Protein AF-A0A6A4IQD9-F1 (afdb_monomer_lite)

Secondary structure (DSSP, 8-state):
--HHHHHHHHHHHTS-TTS----EEEEEEETTEEEEEESSHHHHHHHHHHTTT--SSTT-------TTTS--PEEEEEEETT-TTS-HHHHHHHHHHHSTT--GGG-EEEEEEEETTTEEEEEEEE-HHHHHHHHH--EEEETTEEEEEEEPPS--------------------------------------

Foldseek 3Di:
DDLLVVLVVVVQVPDDPPGQNWDWDDWDDDVPDIDTHTPDVSNVVVCQVCQQVRDSDVVRHDHDDPPVGPFQWFKKKKKAFQCQPPDPVLQLVQQPVFDPFFPSVRKDWPDWDDDPDGIIITIMTGTPRNQVVCCVPQWTDTDPDIMGMHTDDPDDDDDDPPPPDPDDDDDDDDDDDDDDDDDDDDDDDDDD

pLDDT: mean 80.24, std 22.19, range [28.72, 97.69]

Organism: Apolygus lucorum (NCBI:txid248454)

Sequence (192 aa):
MNQIQDCIIEAIFELDLDGPKPGFSETAYRRGWLCMRCVDEESLIWLKSFIPSCKPWDGGNLKVLEGKDLPKPRVATAFLPKCAEETNERIFHFLARQNRGLNVESWRVLSRKREGAMSALMTLLIDAESAEVLENNAEVSIKLARGTIRPRLLNKQPREKSEEKKAGSKEVEPSTNEDPELPEETALERLP

Radius of gyration: 32.32 Å; chains: 1; bounding box: 114×31×57 Å

InterPro domains:
  IPR031961 Domain of unknown function DUF4780 [PF16012] (2-137)

Structure (mmCIF, N/CA/C/O backbone):
data_AF-A0A6A4IQD9-F1
#
_entry.id   AF-A0A6A4IQD9-F1
#
loop_
_atom_site.group_PDB
_atom_site.id
_atom_site.type_symbol
_atom_site.label_atom_id
_atom_site.label_alt_id
_atom_site.label_comp_id
_atom_site.label_asym_id
_atom_site.label_entity_id
_atom_site.label_seq_id
_atom_site.pdbx_PDB_ins_code
_atom_site.Cartn_x
_atom_site.Cartn_y
_atom_site.Cartn_z
_atom_site.occupancy
_atom_site.B_iso_or_equiv
_atom_site.auth_seq_id
_atom_site.auth_comp_id
_atom_site.auth_asym_id
_atom_site.auth_atom_id
_atom_site.pdbx_PDB_model_num
ATOM 1 N N . MET A 1 1 ? -13.187 14.460 1.168 1.00 54.47 1 MET A N 1
ATOM 2 C CA . MET A 1 1 ? -13.401 14.017 2.562 1.00 54.47 1 MET A CA 1
ATOM 3 C C . MET A 1 1 ? -13.045 12.533 2.633 1.00 54.47 1 MET A C 1
ATOM 5 O O . MET A 1 1 ? -12.508 12.037 1.642 1.00 54.47 1 MET A O 1
ATOM 9 N N . ASN A 1 2 ? -13.182 11.865 3.775 1.00 82.19 2 ASN A N 1
ATOM 10 C CA . ASN A 1 2 ? -12.719 10.487 3.957 1.00 82.19 2 ASN A CA 1
ATOM 11 C C . ASN A 1 2 ? -13.933 9.625 4.289 1.00 82.19 2 ASN A C 1
ATOM 13 O O . ASN A 1 2 ? -14.291 9.525 5.453 1.00 82.19 2 ASN A O 1
ATOM 17 N N . GLN A 1 3 ? -14.526 8.980 3.283 1.00 88.00 3 GLN A N 1
ATOM 18 C CA . GLN A 1 3 ? -15.846 8.344 3.392 1.00 88.00 3 GLN A CA 1
ATOM 19 C C . GLN A 1 3 ? -15.987 7.413 4.610 1.00 88.00 3 GLN A C 1
ATOM 21 O O . GLN A 1 3 ? -17.047 7.371 5.222 1.00 88.00 3 GLN A O 1
ATOM 26 N N . ILE A 1 4 ? -14.916 6.708 5.005 1.00 90.06 4 ILE A N 1
ATOM 27 C CA . ILE A 1 4 ? -14.886 5.865 6.216 1.00 90.06 4 ILE A CA 1
ATOM 28 C C . ILE A 1 4 ? -15.108 6.699 7.486 1.00 90.06 4 ILE A C 1
ATOM 30 O O . ILE A 1 4 ? -15.905 6.334 8.339 1.00 90.06 4 ILE A O 1
ATOM 34 N N . GLN A 1 5 ? -14.387 7.811 7.615 1.00 90.69 5 GLN A N 1
ATOM 35 C CA . GLN A 1 5 ? -14.504 8.740 8.737 1.00 90.69 5 GLN A CA 1
ATOM 36 C C . GLN A 1 5 ? -15.829 9.500 8.693 1.00 90.69 5 GLN A C 1
ATOM 38 O O . GLN A 1 5 ? -16.455 9.655 9.733 1.00 90.69 5 GLN A O 1
ATOM 43 N N . ASP A 1 6 ? -16.264 9.917 7.503 1.00 91.06 6 ASP A N 1
ATOM 44 C CA . ASP A 1 6 ? -17.531 10.614 7.292 1.00 91.06 6 ASP A CA 1
ATOM 45 C C . ASP A 1 6 ? -18.704 9.710 7.763 1.00 91.06 6 ASP A C 1
ATOM 47 O O . ASP A 1 6 ? -19.489 10.113 8.613 1.00 91.06 6 ASP A O 1
ATOM 51 N N . CYS A 1 7 ? -18.726 8.430 7.351 1.00 91.75 7 CYS A N 1
ATOM 52 C CA . CYS A 1 7 ? -19.684 7.403 7.806 1.00 91.75 7 CYS A CA 1
ATOM 53 C C . CYS A 1 7 ? -19.711 7.210 9.336 1.00 91.75 7 CYS A C 1
ATOM 55 O O . CYS A 1 7 ? -20.773 7.001 9.916 1.00 91.75 7 CYS A O 1
ATOM 57 N N . ILE A 1 8 ? -18.548 7.264 9.996 1.00 92.81 8 ILE A N 1
ATOM 58 C CA . ILE A 1 8 ? -18.446 7.120 11.457 1.00 92.81 8 ILE A CA 1
ATOM 59 C C . ILE A 1 8 ? -18.932 8.389 12.171 1.00 92.81 8 ILE A C 1
ATOM 61 O O . ILE A 1 8 ? -19.525 8.277 13.236 1.00 92.81 8 ILE A O 1
ATOM 65 N N . ILE A 1 9 ? -18.706 9.581 11.610 1.00 93.31 9 ILE A N 1
ATOM 66 C CA . ILE A 1 9 ? -19.149 10.852 12.205 1.00 93.31 9 ILE A CA 1
ATOM 67 C C . ILE A 1 9 ? -20.678 10.960 12.188 1.00 93.31 9 ILE A C 1
ATOM 69 O O . ILE A 1 9 ? -21.261 11.234 13.235 1.00 93.31 9 ILE A O 1
ATOM 73 N N . GLU A 1 10 ? -21.326 10.684 11.052 1.00 93.56 10 GLU A N 1
ATOM 74 C CA . GLU A 1 10 ? -22.797 10.696 10.971 1.00 93.56 10 GLU A CA 1
ATOM 75 C C . GLU A 1 10 ? -23.411 9.666 11.937 1.00 93.56 10 GLU A C 1
ATOM 77 O O . GLU A 1 10 ? -24.323 9.984 12.693 1.00 93.56 10 GLU A O 1
ATOM 82 N N . ALA A 1 11 ? -22.831 8.466 12.034 1.00 93.06 11 ALA A N 1
ATOM 83 C CA . ALA A 1 11 ? -23.296 7.433 12.963 1.00 93.06 11 ALA A CA 1
ATOM 84 C C . ALA A 1 11 ? -23.048 7.731 14.455 1.00 93.06 11 ALA A C 1
ATOM 86 O O . ALA A 1 11 ? -23.595 7.030 15.302 1.00 93.06 11 ALA A O 1
ATOM 87 N N . ILE A 1 12 ? -22.228 8.735 14.794 1.00 94.00 12 ILE A N 1
ATOM 88 C CA . ILE A 1 12 ? -22.121 9.286 16.158 1.00 94.00 12 ILE A CA 1
ATOM 89 C C . ILE A 1 12 ? -23.174 10.383 16.367 1.00 94.00 12 ILE A C 1
ATOM 91 O O . ILE A 1 12 ? -23.718 10.512 17.460 1.00 94.00 12 ILE A O 1
ATOM 95 N N . PHE A 1 13 ? -23.470 11.165 15.325 1.00 93.00 13 PHE A N 1
ATOM 96 C CA . PHE A 1 13 ? -24.494 12.210 15.341 1.00 93.00 13 PHE A CA 1
ATOM 97 C C . PHE A 1 13 ? -25.924 11.644 15.443 1.00 93.00 13 PHE A C 1
ATOM 99 O O . PHE A 1 13 ? -26.774 12.259 16.079 1.00 93.00 13 PHE A O 1
ATOM 106 N N . GLU A 1 14 ? -26.176 10.455 14.888 1.00 92.75 14 GLU A N 1
ATOM 107 C CA . GLU A 1 14 ? -27.457 9.733 14.982 1.00 92.75 14 GLU A CA 1
ATOM 108 C C . GLU A 1 14 ? -27.693 9.006 16.330 1.00 92.75 14 GLU A C 1
ATOM 110 O O . GLU A 1 14 ? -28.711 8.332 16.483 1.00 92.75 14 GLU A O 1
ATOM 115 N N . LEU A 1 15 ? -26.789 9.106 17.318 1.00 93.00 15 LEU A N 1
ATOM 116 C CA . LEU A 1 15 ? -26.941 8.415 18.610 1.00 93.00 15 LEU A CA 1
ATOM 117 C C . LEU A 1 15 ? -27.874 9.156 19.581 1.00 93.00 15 LEU A C 1
ATOM 119 O O . LEU A 1 15 ? -27.760 10.364 19.792 1.00 93.00 15 LEU A O 1
ATOM 123 N N . ASP A 1 16 ? -28.737 8.392 20.257 1.00 91.94 16 ASP A N 1
ATOM 124 C CA . ASP A 1 16 ? -29.562 8.881 21.363 1.00 91.94 16 ASP A CA 1
ATOM 125 C C . ASP A 1 16 ? -28.713 9.468 22.505 1.00 91.94 16 ASP A C 1
ATOM 127 O O . ASP A 1 16 ? -27.641 8.960 22.845 1.00 91.94 16 ASP A O 1
ATOM 131 N N . LEU A 1 17 ? -29.239 10.492 23.187 1.00 88.12 17 LEU A N 1
ATOM 132 C CA . LEU A 1 17 ? -28.558 11.159 24.309 1.00 88.12 17 LEU A CA 1
ATOM 133 C C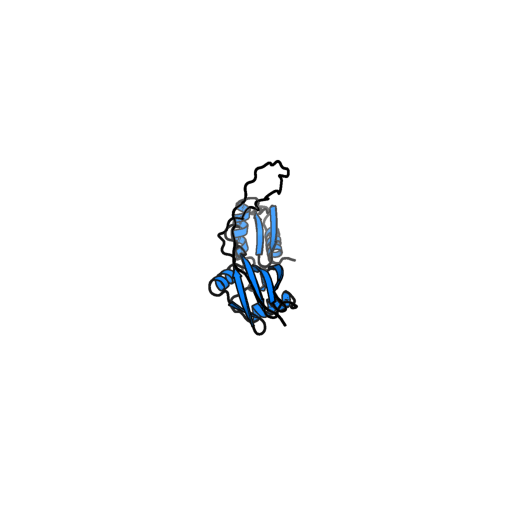 . LEU A 1 17 ? -28.305 10.238 25.516 1.00 88.12 17 LEU A C 1
ATOM 135 O O . LEU A 1 17 ? -27.367 10.480 26.278 1.00 88.12 17 LEU A O 1
ATOM 139 N N . ASP A 1 18 ? -29.104 9.183 25.672 1.00 90.81 18 ASP A N 1
ATOM 140 C CA . ASP A 1 18 ? -28.939 8.122 26.679 1.00 90.81 18 ASP A CA 1
ATOM 141 C C . ASP A 1 18 ? -28.215 6.878 26.123 1.00 90.81 18 ASP A C 1
ATOM 143 O O . ASP A 1 18 ? -28.008 5.898 26.837 1.00 90.81 18 ASP A O 1
ATOM 147 N N . GLY A 1 19 ? -27.811 6.919 24.850 1.00 87.50 19 GLY A N 1
ATOM 148 C CA . GLY A 1 19 ? -27.072 5.868 24.162 1.00 87.50 19 GLY A CA 1
ATOM 149 C C . GLY A 1 19 ? -25.569 5.829 24.493 1.00 87.50 19 GLY A C 1
ATOM 150 O O . GLY A 1 19 ? -25.080 6.578 25.350 1.00 87.50 19 GLY A O 1
ATOM 151 N N . PRO A 1 20 ? -24.812 4.945 23.811 1.00 89.81 20 PRO A N 1
ATOM 152 C CA . PRO A 1 20 ? -23.362 4.844 23.965 1.00 89.81 20 PRO A CA 1
ATOM 153 C C . PRO A 1 20 ? -22.673 6.145 23.538 1.00 89.81 20 PRO A C 1
ATOM 155 O O . PRO A 1 20 ? -23.115 6.815 22.609 1.00 89.81 20 PRO A O 1
ATOM 158 N N . LYS A 1 21 ? -21.563 6.498 24.198 1.00 93.00 21 LYS A N 1
ATOM 159 C CA . LYS A 1 21 ? -20.865 7.785 24.007 1.00 93.00 21 LYS A CA 1
ATOM 160 C C . LYS A 1 21 ? -19.427 7.567 23.513 1.00 93.00 21 LYS A C 1
ATOM 162 O O . LYS A 1 21 ? -18.485 7.807 24.263 1.00 93.00 21 LYS A O 1
ATOM 167 N N . PRO A 1 22 ? -19.247 7.073 22.271 1.00 93.94 22 PRO A N 1
ATOM 168 C CA . PRO A 1 22 ? -17.952 6.638 21.757 1.00 93.94 22 PRO A CA 1
ATOM 169 C C . PRO A 1 22 ? -16.962 7.804 21.611 1.00 93.94 22 PRO A C 1
ATOM 171 O O . PRO A 1 22 ? -17.135 8.700 20.783 1.00 93.94 22 PRO A O 1
ATOM 174 N N . GLY A 1 23 ? -15.891 7.776 22.402 1.00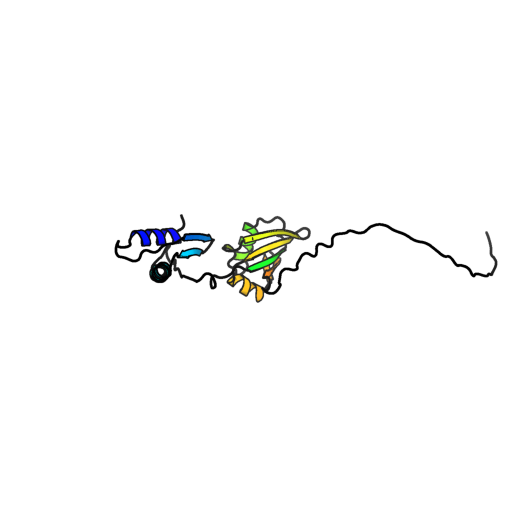 93.81 23 GLY A N 1
ATOM 175 C CA . GLY A 1 23 ? -14.820 8.765 22.386 1.00 93.81 23 GLY A CA 1
ATOM 176 C C . GLY A 1 23 ? -13.581 8.291 21.623 1.00 93.81 23 GLY A C 1
ATOM 177 O O . GLY A 1 23 ? -13.100 7.167 21.793 1.00 93.81 23 GLY A O 1
ATOM 178 N N . PHE A 1 24 ? -12.996 9.192 20.829 1.00 93.88 24 PHE A N 1
ATOM 179 C CA . PHE A 1 24 ? -11.764 8.945 20.076 1.00 93.88 24 PHE A CA 1
ATOM 180 C C . PHE A 1 24 ? -10.749 10.064 20.322 1.00 93.88 24 PHE A C 1
ATOM 182 O O . PHE A 1 24 ? -11.065 11.240 20.165 1.00 93.88 24 PHE A O 1
ATOM 189 N N . SER A 1 25 ? -9.524 9.701 20.705 1.00 91.81 25 SER A N 1
ATOM 190 C CA . SER A 1 25 ? -8.451 10.652 21.055 1.00 91.81 25 SER A CA 1
ATOM 191 C C . SER A 1 25 ? -7.477 10.928 19.908 1.00 91.81 25 SER A C 1
ATOM 193 O O . SER A 1 25 ? -6.911 12.014 19.821 1.00 91.81 25 SER A O 1
ATOM 195 N N . GLU A 1 26 ? -7.291 9.966 19.004 1.00 88.75 26 GLU A N 1
ATOM 196 C CA . GLU A 1 26 ? -6.441 10.100 17.820 1.00 88.75 26 GLU A CA 1
ATOM 197 C C . GLU A 1 26 ? -7.108 9.428 16.618 1.00 88.75 26 GLU A C 1
ATOM 199 O O . GLU A 1 26 ? -7.666 8.334 16.739 1.00 88.75 26 GLU A O 1
ATOM 204 N N . THR A 1 27 ? -6.988 10.035 15.435 1.00 89.25 27 THR A N 1
ATOM 205 C CA . THR A 1 27 ? -7.318 9.391 14.156 1.00 89.25 27 THR A CA 1
ATOM 206 C C . THR A 1 27 ? -6.201 9.632 13.140 1.00 89.25 27 THR A C 1
ATOM 208 O O . THR A 1 27 ? -5.569 10.688 13.118 1.00 89.25 27 THR A O 1
ATOM 211 N N . ALA A 1 28 ? -5.911 8.633 12.305 1.00 83.69 28 ALA A N 1
ATOM 212 C CA . ALA A 1 28 ? -4.860 8.708 11.296 1.00 83.69 28 ALA A CA 1
ATOM 213 C C . ALA A 1 28 ? -5.228 7.890 10.050 1.00 83.69 28 ALA A C 1
ATOM 215 O O . ALA A 1 28 ? -5.047 6.670 10.001 1.00 83.69 28 ALA A O 1
ATOM 216 N N . TYR A 1 29 ? -5.702 8.578 9.010 1.00 81.50 29 TYR A N 1
ATOM 217 C CA . TYR A 1 29 ? -5.929 7.977 7.697 1.00 81.50 29 TYR A CA 1
ATOM 218 C C . TYR A 1 29 ? -4.606 7.615 7.001 1.00 81.50 29 TYR A C 1
ATOM 220 O O . TYR A 1 29 ? -3.634 8.380 7.024 1.00 81.50 29 TYR A O 1
ATOM 228 N N . ARG A 1 30 ? -4.581 6.464 6.323 1.00 74.50 30 ARG A N 1
ATOM 229 C CA . ARG A 1 30 ? -3.605 6.121 5.272 1.00 74.50 30 ARG A CA 1
ATOM 230 C C . ARG A 1 30 ? -4.375 5.475 4.114 1.00 74.50 30 ARG A C 1
ATOM 232 O O . ARG A 1 30 ? -5.497 5.026 4.302 1.00 74.50 30 ARG A O 1
ATOM 239 N N . ARG A 1 31 ? -3.763 5.365 2.930 1.00 68.44 31 ARG A N 1
ATOM 240 C CA . ARG A 1 31 ? -4.378 4.669 1.781 1.00 68.44 31 ARG A CA 1
ATOM 241 C C . ARG A 1 31 ? -4.899 3.285 2.198 1.00 68.44 31 ARG A C 1
ATOM 243 O O . ARG A 1 31 ? -4.105 2.461 2.638 1.00 68.44 31 ARG A O 1
ATOM 250 N N . GLY A 1 32 ? -6.207 3.072 2.061 1.00 72.62 32 GLY A N 1
ATOM 251 C CA . GLY A 1 32 ? -6.884 1.801 2.337 1.00 72.62 32 GLY A CA 1
ATOM 252 C C . GLY A 1 32 ? -7.397 1.582 3.769 1.00 72.62 32 GLY A C 1
ATOM 253 O O . GLY A 1 32 ? -8.161 0.644 3.963 1.00 72.62 32 GLY A O 1
ATOM 254 N N . TRP A 1 33 ? -7.043 2.410 4.764 1.00 81.75 33 TRP A N 1
ATOM 255 C CA . TRP A 1 33 ? -7.515 2.207 6.148 1.00 81.75 33 TRP A CA 1
ATOM 256 C C . TRP A 1 33 ? -7.549 3.479 7.015 1.00 81.75 33 TRP A C 1
ATOM 258 O O . TRP A 1 33 ? -6.857 4.471 6.765 1.00 81.75 33 TRP A O 1
ATOM 268 N N . LEU A 1 34 ? -8.335 3.435 8.091 1.00 87.94 34 LEU A N 1
ATOM 269 C CA . LEU A 1 34 ? -8.389 4.470 9.120 1.00 87.94 34 LEU A CA 1
ATOM 270 C C . LEU A 1 34 ? -7.918 3.878 10.452 1.00 87.94 34 LEU A C 1
ATOM 272 O O . LEU A 1 34 ? -8.548 2.971 10.985 1.00 87.94 34 LEU A O 1
ATOM 276 N N . CYS A 1 35 ? -6.805 4.381 10.988 1.00 88.31 35 CYS A N 1
ATOM 277 C CA . CYS A 1 35 ? -6.383 4.056 12.349 1.00 88.31 35 CYS A CA 1
ATOM 278 C C . CYS A 1 35 ? -7.086 5.003 13.333 1.00 88.31 35 CYS A C 1
ATOM 280 O O . CYS A 1 35 ? -7.154 6.206 13.070 1.00 88.31 35 CYS A O 1
ATOM 282 N N . MET A 1 36 ? -7.595 4.476 14.447 1.00 90.69 36 MET A N 1
ATOM 283 C CA . MET A 1 36 ? -8.315 5.233 15.477 1.00 90.69 36 MET A CA 1
ATOM 284 C C . MET A 1 36 ? -7.899 4.760 16.872 1.00 90.69 36 MET A C 1
ATOM 286 O O . MET A 1 36 ? -7.728 3.560 17.091 1.00 90.69 36 MET A O 1
ATOM 290 N N . ARG A 1 37 ? -7.781 5.688 17.826 1.00 92.06 37 ARG A N 1
ATOM 291 C CA . ARG A 1 37 ? -7.588 5.389 19.250 1.00 92.06 37 ARG A CA 1
ATOM 292 C C . ARG A 1 37 ? -8.876 5.690 20.013 1.00 92.06 37 ARG A C 1
ATOM 294 O O . ARG A 1 37 ? -9.210 6.856 20.212 1.00 92.06 37 ARG A O 1
ATOM 301 N N . CYS A 1 38 ? -9.575 4.638 20.431 1.00 93.38 38 CYS A N 1
ATOM 302 C CA . CYS A 1 38 ? -10.687 4.726 21.382 1.00 93.38 38 CYS A CA 1
ATOM 303 C C . CYS A 1 38 ? -10.172 5.260 22.732 1.00 93.38 38 CYS A C 1
ATOM 305 O O . CYS A 1 38 ? -9.022 4.986 23.085 1.00 93.38 38 CYS A O 1
ATOM 307 N N . VAL A 1 39 ? -10.981 6.023 23.471 1.00 95.50 39 VAL A N 1
ATOM 308 C CA . VAL A 1 39 ? -10.602 6.506 24.818 1.00 95.50 39 VAL A CA 1
ATOM 309 C C . VAL A 1 39 ? -10.836 5.458 25.911 1.00 95.50 39 VAL A C 1
ATOM 311 O O . VAL A 1 39 ? -10.114 5.447 26.904 1.00 95.50 39 VAL A O 1
ATOM 314 N N . ASP A 1 40 ? -11.787 4.551 25.692 1.00 93.88 40 ASP A N 1
ATOM 315 C CA . ASP A 1 40 ? -12.193 3.475 26.597 1.00 93.88 40 ASP A CA 1
ATOM 316 C C . ASP A 1 40 ? -12.624 2.213 25.815 1.00 93.88 40 ASP A C 1
ATOM 318 O O . ASP A 1 40 ? -12.538 2.150 24.581 1.00 93.88 40 ASP A O 1
ATOM 322 N N . GLU A 1 41 ? -13.049 1.176 26.543 1.00 92.94 41 GLU A N 1
ATOM 323 C CA . GLU A 1 41 ? -13.500 -0.094 25.968 1.00 92.94 41 GLU A CA 1
ATOM 324 C C . GLU A 1 41 ? -14.940 -0.034 25.425 1.00 92.94 41 GLU A C 1
ATOM 326 O O . GLU A 1 41 ? -15.233 -0.692 24.427 1.00 92.94 41 GLU A O 1
ATOM 331 N N . GLU A 1 42 ? -15.820 0.803 25.985 1.00 94.25 42 GLU A N 1
ATOM 332 C CA . GLU A 1 42 ? -17.194 0.990 25.485 1.00 94.25 42 GLU A CA 1
ATOM 333 C C . GLU A 1 42 ? -17.195 1.569 24.062 1.00 94.25 42 GLU A C 1
ATOM 335 O O . GLU A 1 42 ? -17.877 1.061 23.171 1.00 94.25 42 GLU A O 1
ATOM 340 N N . SER A 1 43 ? -16.332 2.555 23.813 1.00 94.75 43 SER A N 1
ATOM 341 C CA . SER A 1 43 ? -16.061 3.141 22.496 1.00 94.75 43 SER A CA 1
ATOM 342 C C . SER A 1 43 ? -15.567 2.097 21.487 1.00 94.75 43 SER A C 1
ATOM 344 O O . SER A 1 43 ? -15.937 2.134 20.312 1.00 94.75 43 SER A O 1
ATOM 346 N N . LEU A 1 44 ? -14.753 1.133 21.938 1.00 92.88 44 LEU A N 1
ATOM 347 C CA . LEU A 1 44 ? -14.256 0.036 21.103 1.00 92.88 44 LEU A CA 1
ATOM 348 C C . LEU A 1 44 ? -15.339 -1.016 20.825 1.00 92.88 44 LEU A C 1
ATOM 350 O O . LEU A 1 44 ? -15.389 -1.554 19.718 1.00 92.88 44 LEU A O 1
ATOM 354 N N . ILE A 1 45 ? -16.201 -1.310 21.802 1.00 94.50 45 ILE A N 1
ATOM 355 C CA . ILE A 1 45 ? -17.357 -2.204 21.648 1.00 94.50 45 ILE A CA 1
ATOM 356 C C . ILE A 1 45 ? -18.353 -1.602 20.650 1.00 94.50 45 ILE A C 1
ATOM 358 O O . ILE A 1 45 ? -18.747 -2.292 19.709 1.00 94.50 45 ILE A O 1
ATOM 362 N N . TRP A 1 46 ? -18.681 -0.313 20.788 1.00 95.50 46 TRP A N 1
ATOM 363 C CA . TRP A 1 46 ? -19.515 0.427 19.838 1.00 95.50 46 TRP A CA 1
ATOM 364 C C . TRP A 1 46 ? -18.918 0.424 18.426 1.00 95.50 46 TRP A C 1
ATOM 366 O O . TRP A 1 46 ? -19.597 0.073 17.464 1.00 95.50 46 TRP A O 1
ATOM 376 N N . LEU A 1 47 ? -17.622 0.724 18.280 1.00 94.38 47 LEU A N 1
ATOM 377 C CA . LEU A 1 47 ? -16.984 0.731 16.961 1.00 94.38 47 LEU A CA 1
ATOM 378 C C . LEU A 1 47 ? -16.997 -0.671 16.323 1.00 94.38 47 LEU A C 1
ATOM 380 O O . LEU A 1 47 ? -17.210 -0.805 15.118 1.00 94.38 47 LEU A O 1
ATOM 384 N N . LYS A 1 48 ? -16.812 -1.733 17.120 1.00 93.69 48 LYS A N 1
ATOM 385 C CA . LYS A 1 48 ? -16.889 -3.129 16.656 1.00 93.69 48 LYS A CA 1
ATOM 386 C C . LYS A 1 48 ? -18.307 -3.554 16.250 1.00 93.69 48 LYS A C 1
ATOM 388 O O . LYS A 1 48 ? -18.416 -4.387 15.353 1.00 93.69 48 LYS A O 1
ATOM 393 N N . SER A 1 49 ? -19.364 -3.012 16.864 1.00 93.69 49 SER A N 1
ATOM 394 C CA . SER A 1 49 ? -20.756 -3.333 16.510 1.00 93.69 49 SER A CA 1
ATOM 395 C C . SER A 1 49 ? -21.302 -2.490 15.353 1.00 93.69 49 SER A C 1
ATOM 397 O O . SER A 1 49 ? -22.047 -3.024 14.533 1.00 93.69 49 SER A O 1
ATOM 399 N N . PHE A 1 50 ? -20.892 -1.223 15.229 1.00 93.50 50 PHE A N 1
ATOM 400 C CA . PHE A 1 50 ? -21.304 -0.339 14.133 1.00 93.50 50 PHE A CA 1
ATOM 401 C C . PHE A 1 50 ? -20.607 -0.652 12.799 1.00 93.50 50 PHE A C 1
ATOM 403 O O . PHE A 1 50 ? -21.256 -0.731 11.760 1.00 93.50 50 PHE A O 1
ATOM 410 N N . ILE A 1 51 ? -19.285 -0.853 12.787 1.00 93.56 51 ILE A N 1
ATOM 411 C CA . ILE A 1 51 ? -18.511 -0.941 11.533 1.00 93.56 51 ILE A CA 1
ATOM 412 C C . ILE A 1 51 ? -19.020 -1.986 10.508 1.00 93.56 51 ILE A C 1
ATOM 414 O O . ILE A 1 51 ? -18.933 -1.693 9.315 1.00 93.56 51 ILE A O 1
ATOM 418 N N . PRO A 1 52 ? -19.592 -3.149 10.891 1.00 90.94 52 PRO A N 1
ATOM 419 C CA . PRO A 1 52 ? -20.223 -4.077 9.944 1.00 90.94 52 PRO A CA 1
ATOM 420 C C . PRO A 1 52 ? -21.447 -3.539 9.176 1.00 90.94 52 PRO A C 1
ATOM 422 O O . PRO A 1 52 ? -21.780 -4.102 8.133 1.00 90.94 52 PRO A O 1
ATOM 425 N N . SER A 1 53 ? -22.131 -2.490 9.656 1.00 89.62 53 SER A N 1
ATOM 426 C CA . SER A 1 53 ? -23.234 -1.837 8.929 1.00 89.62 53 SER A CA 1
ATOM 427 C C . SER A 1 53 ? -22.781 -0.631 8.096 1.00 89.62 53 SER A C 1
ATOM 429 O O . SER A 1 53 ? -23.427 -0.317 7.094 1.00 89.62 53 SER A O 1
ATOM 431 N N . CYS A 1 54 ? -21.655 0.003 8.448 1.00 89.62 54 CYS A N 1
ATOM 432 C CA . CYS A 1 54 ? -21.080 1.118 7.694 1.00 89.62 54 CYS A CA 1
ATOM 433 C C . CYS A 1 54 ? -20.659 0.696 6.275 1.00 89.62 54 CYS A C 1
ATOM 435 O O . CYS A 1 54 ? -19.755 -0.123 6.087 1.00 89.62 54 CYS A O 1
ATOM 437 N N . LYS A 1 55 ? -21.282 1.317 5.266 1.00 90.25 55 LYS A N 1
ATOM 438 C CA . LYS A 1 55 ? -20.989 1.134 3.835 1.00 90.25 55 LYS A CA 1
ATOM 439 C C . LYS A 1 55 ? -20.614 2.480 3.208 1.00 90.25 55 LYS A C 1
ATOM 441 O O . LYS A 1 55 ? -21.499 3.193 2.740 1.00 90.25 55 LYS A O 1
ATOM 446 N N . PRO A 1 56 ? -19.325 2.867 3.194 1.00 87.19 56 PRO A N 1
ATOM 447 C CA . PRO A 1 56 ? -18.931 4.218 2.790 1.00 87.19 56 PRO A CA 1
ATOM 448 C C . PRO A 1 56 ? -18.964 4.455 1.269 1.00 87.19 56 PRO A C 1
ATOM 450 O O . PRO A 1 56 ? -18.877 5.595 0.814 1.00 87.19 56 PRO A O 1
ATOM 453 N N . TRP A 1 57 ? -19.062 3.382 0.482 1.00 89.00 57 TRP A N 1
ATOM 454 C CA . TRP A 1 57 ? -19.295 3.361 -0.965 1.00 89.00 57 TRP A CA 1
ATOM 455 C C . TRP A 1 57 ? -19.948 2.021 -1.347 1.00 89.00 57 TRP A C 1
ATOM 457 O O . TRP A 1 57 ? -19.972 1.090 -0.537 1.00 89.00 57 TRP A O 1
ATOM 467 N N . ASP A 1 58 ? -20.471 1.898 -2.570 1.00 86.69 58 ASP A N 1
ATOM 468 C CA . ASP A 1 58 ? -21.105 0.653 -3.026 1.00 86.69 58 ASP A CA 1
ATOM 469 C C . ASP A 1 58 ? -20.111 -0.525 -3.070 1.00 86.69 58 ASP A C 1
ATOM 471 O O . ASP A 1 58 ? -18.963 -0.383 -3.489 1.00 86.69 58 ASP A O 1
ATOM 475 N N . GLY A 1 59 ? -20.526 -1.686 -2.560 1.00 82.81 59 GLY A N 1
ATOM 476 C CA . GLY A 1 59 ? -19.645 -2.833 -2.296 1.00 82.81 59 GLY A CA 1
ATOM 477 C C . GLY A 1 59 ? -18.577 -2.619 -1.204 1.00 82.81 59 GLY A C 1
ATOM 478 O O . GLY A 1 59 ? -17.833 -3.551 -0.890 1.00 82.81 59 GLY A O 1
ATOM 479 N N . GLY A 1 60 ? -18.487 -1.430 -0.599 1.00 83.19 60 GLY A N 1
ATOM 480 C CA . GLY A 1 60 ? -17.532 -1.100 0.457 1.00 83.19 60 GLY A CA 1
ATOM 481 C C . GLY A 1 60 ? -17.872 -1.788 1.776 1.00 83.19 60 GLY A C 1
ATOM 482 O O . GLY A 1 60 ? -18.785 -1.367 2.478 1.00 83.19 60 GLY A O 1
ATOM 483 N N . ASN A 1 61 ? -17.118 -2.834 2.118 1.00 86.31 61 ASN A N 1
ATOM 484 C CA . ASN A 1 61 ? -17.244 -3.566 3.378 1.00 86.31 61 ASN A CA 1
ATOM 485 C C . ASN A 1 61 ? -16.050 -3.241 4.286 1.00 86.31 61 ASN A C 1
ATOM 487 O O . ASN A 1 61 ? -14.902 -3.304 3.842 1.00 86.31 61 ASN A O 1
ATOM 491 N N . LEU A 1 62 ? -16.313 -2.919 5.553 1.00 89.88 62 LEU A N 1
ATOM 492 C CA . LEU A 1 62 ? -15.291 -2.571 6.541 1.00 89.88 62 LEU A CA 1
ATOM 493 C C . LEU A 1 62 ? -15.139 -3.651 7.621 1.00 89.88 62 LEU A C 1
ATOM 495 O O . LEU A 1 62 ? -16.047 -4.438 7.883 1.00 89.88 62 LEU A O 1
ATOM 499 N N . LYS A 1 63 ? -13.975 -3.673 8.280 1.00 89.06 63 LYS A N 1
ATOM 500 C CA . LYS A 1 63 ? -13.685 -4.552 9.419 1.00 89.06 63 LYS A CA 1
ATOM 501 C C . LYS A 1 63 ? -12.771 -3.846 10.419 1.00 89.06 63 LYS A C 1
ATOM 503 O O . LYS A 1 63 ? -11.738 -3.306 10.032 1.00 89.06 63 LYS A O 1
ATOM 508 N N . VAL A 1 64 ? -13.113 -3.911 11.707 1.00 90.56 64 VAL A N 1
ATOM 509 C CA . VAL A 1 64 ? -12.208 -3.494 12.789 1.00 90.56 64 VAL A CA 1
ATOM 510 C C . VAL A 1 64 ? -11.117 -4.551 12.973 1.00 90.56 64 VAL A C 1
ATOM 512 O O . VAL A 1 64 ? -11.407 -5.741 13.102 1.00 90.56 64 VAL A O 1
ATOM 515 N N . LEU A 1 65 ? -9.862 -4.107 13.012 1.00 88.12 65 LEU A N 1
ATOM 516 C CA . LEU A 1 65 ? -8.688 -4.899 13.376 1.00 88.12 65 LEU A CA 1
ATOM 517 C C . LEU A 1 65 ? -7.964 -4.190 14.523 1.00 88.12 65 LEU A C 1
ATOM 519 O O . LEU A 1 65 ? -7.932 -2.960 14.564 1.00 88.12 65 LEU A O 1
ATOM 523 N N . GLU A 1 66 ? -7.358 -4.940 15.440 1.00 85.81 66 GLU A N 1
ATOM 524 C CA . GLU A 1 66 ? -6.495 -4.333 16.454 1.00 85.81 66 GLU A CA 1
ATOM 525 C C . GLU A 1 66 ? -5.158 -3.907 15.836 1.00 85.81 66 GLU A C 1
ATOM 527 O O . GLU A 1 66 ? -4.676 -4.511 14.877 1.00 85.81 66 GLU A O 1
ATOM 532 N N . GLY A 1 67 ? -4.499 -2.902 16.425 1.00 76.94 67 GLY A N 1
ATOM 533 C CA . GLY A 1 67 ? -3.228 -2.359 15.919 1.00 76.94 67 GLY A CA 1
ATOM 534 C C . GLY A 1 67 ? -2.095 -3.387 15.762 1.00 76.94 67 GLY A C 1
ATOM 535 O O . GLY A 1 67 ? -1.139 -3.152 15.023 1.00 76.94 67 GLY A O 1
ATOM 536 N N . LYS A 1 68 ? -2.207 -4.541 16.433 1.00 77.38 68 LYS A N 1
ATOM 537 C CA . LYS A 1 68 ? -1.284 -5.679 16.327 1.00 77.38 68 LYS A CA 1
ATOM 538 C C . LYS A 1 68 ? -1.508 -6.524 15.057 1.00 77.38 68 LYS A C 1
ATOM 540 O O . LYS A 1 68 ? -0.517 -7.042 14.534 1.00 77.38 68 LYS A O 1
ATOM 545 N N . ASP A 1 69 ? -2.757 -6.605 14.584 1.00 80.06 69 ASP A N 1
ATOM 546 C CA . ASP A 1 69 ? -3.259 -7.465 13.497 1.00 80.06 69 ASP A CA 1
ATOM 547 C C . ASP A 1 69 ? -3.354 -6.730 12.150 1.00 80.06 69 ASP A C 1
ATOM 549 O O . ASP A 1 69 ? -3.480 -7.362 11.104 1.00 80.06 69 ASP A O 1
ATOM 553 N N . LEU A 1 70 ? -3.279 -5.394 12.164 1.00 74.88 70 LEU A N 1
ATOM 554 C CA . LEU A 1 70 ? -3.141 -4.558 10.970 1.00 74.88 70 LEU A CA 1
ATOM 555 C C . LEU A 1 70 ? -2.003 -5.080 10.062 1.00 74.88 70 LEU A C 1
ATOM 557 O O . LEU A 1 70 ? -0.861 -5.118 10.530 1.00 74.88 70 LEU A O 1
ATOM 561 N N . PRO A 1 71 ? -2.256 -5.428 8.779 1.00 71.06 71 PRO A N 1
ATOM 562 C CA . PRO A 1 71 ? -1.223 -5.836 7.822 1.00 71.06 71 PRO A CA 1
ATOM 563 C C . PRO A 1 71 ? -0.005 -4.901 7.788 1.00 71.06 71 PRO A C 1
ATOM 565 O O . PRO A 1 71 ? -0.058 -3.781 7.279 1.00 71.06 71 PRO A O 1
ATOM 568 N N . LYS A 1 72 ? 1.118 -5.356 8.355 1.00 78.00 72 LYS A N 1
ATOM 569 C CA . LYS A 1 72 ? 2.328 -4.537 8.529 1.00 78.00 72 LYS A CA 1
ATOM 570 C C . LYS A 1 72 ? 3.059 -4.422 7.189 1.00 78.00 72 LYS A C 1
ATOM 572 O O . LYS A 1 72 ? 3.561 -5.438 6.706 1.00 78.00 72 LYS A O 1
ATOM 577 N N . PRO A 1 73 ? 3.156 -3.223 6.587 1.00 83.81 73 PRO A N 1
ATOM 578 C CA . PRO A 1 73 ? 3.781 -3.078 5.284 1.00 83.81 73 PRO A CA 1
ATOM 579 C C . PRO A 1 73 ? 5.287 -3.338 5.383 1.00 83.81 73 PRO A C 1
ATOM 581 O O . PRO A 1 73 ? 5.958 -2.895 6.320 1.00 83.81 73 PRO A O 1
ATOM 584 N N . ARG A 1 74 ? 5.828 -4.073 4.412 1.00 91.12 74 ARG A N 1
ATOM 585 C CA . ARG A 1 74 ? 7.195 -4.601 4.435 1.00 91.12 74 ARG A CA 1
ATOM 586 C C . ARG A 1 74 ? 8.106 -3.776 3.537 1.00 91.12 74 ARG A C 1
ATOM 588 O O . ARG A 1 74 ? 7.702 -3.277 2.490 1.00 91.12 74 ARG A O 1
ATOM 595 N N . VAL A 1 75 ? 9.364 -3.618 3.944 1.00 94.50 75 VAL A N 1
ATOM 596 C CA . VAL A 1 75 ? 10.371 -2.943 3.114 1.00 94.50 75 VAL A CA 1
ATOM 597 C C . VAL A 1 75 ? 10.895 -3.931 2.079 1.00 94.50 75 VAL A C 1
ATOM 599 O O . VAL A 1 75 ? 11.336 -5.015 2.448 1.00 94.50 75 VAL A O 1
ATOM 602 N N . ALA A 1 76 ? 10.909 -3.554 0.804 1.00 97.00 76 ALA A N 1
ATOM 603 C CA . ALA A 1 76 ? 11.458 -4.349 -0.291 1.00 97.00 76 ALA A CA 1
ATOM 604 C C . ALA A 1 76 ? 12.559 -3.587 -1.042 1.00 97.00 76 ALA A C 1
ATOM 606 O O . ALA A 1 76 ? 12.562 -2.357 -1.097 1.00 97.00 76 ALA A O 1
ATOM 607 N N . THR A 1 77 ? 13.493 -4.323 -1.642 1.00 97.62 77 THR A N 1
ATOM 608 C CA . THR A 1 77 ? 14.494 -3.781 -2.570 1.00 97.62 77 THR A CA 1
ATOM 609 C C . THR A 1 77 ? 14.143 -4.239 -3.986 1.00 97.62 77 THR A C 1
ATOM 611 O O . THR A 1 77 ? 14.089 -5.441 -4.245 1.00 97.62 77 THR A O 1
ATOM 614 N N . ALA A 1 78 ? 13.910 -3.294 -4.897 1.00 97.62 78 ALA A N 1
ATOM 615 C CA . ALA A 1 78 ? 13.546 -3.538 -6.290 1.00 97.62 78 ALA A CA 1
ATOM 616 C C . ALA A 1 78 ? 14.670 -3.112 -7.245 1.00 97.62 78 ALA A C 1
ATOM 618 O O . ALA A 1 78 ? 15.073 -1.951 -7.239 1.00 97.62 78 ALA A O 1
ATOM 619 N N . PHE A 1 79 ? 15.139 -4.029 -8.090 1.00 97.62 79 PHE A N 1
ATOM 620 C CA . PHE A 1 79 ? 16.026 -3.754 -9.221 1.00 97.62 79 PHE A CA 1
ATOM 621 C C . PHE A 1 79 ? 15.231 -3.890 -10.522 1.00 97.62 79 PHE A C 1
ATOM 623 O O . PHE A 1 79 ? 14.755 -4.978 -10.857 1.00 97.62 79 PHE A O 1
ATOM 630 N N . LEU A 1 80 ? 15.068 -2.777 -11.239 1.00 97.25 80 LEU A N 1
ATOM 631 C CA . LEU A 1 80 ? 14.157 -2.643 -12.375 1.00 97.25 80 LEU A CA 1
ATOM 632 C C . LEU A 1 80 ? 14.921 -2.153 -13.622 1.00 97.25 80 LEU A C 1
ATOM 634 O O . LEU A 1 80 ? 15.257 -0.965 -13.714 1.00 97.25 80 LEU A O 1
ATOM 638 N N . PRO A 1 81 ? 15.227 -3.042 -14.587 1.00 96.06 81 PRO A N 1
ATOM 639 C CA . PRO A 1 81 ? 15.882 -2.666 -15.838 1.00 96.06 81 PRO A CA 1
ATOM 640 C C . PRO A 1 81 ? 15.019 -1.774 -16.733 1.00 96.06 81 PRO A C 1
ATOM 642 O O . PRO A 1 81 ? 13.794 -1.860 -16.725 1.00 96.06 81 PRO A O 1
ATOM 645 N N . LYS A 1 82 ? 15.670 -0.954 -17.571 1.00 94.12 82 LYS A N 1
ATOM 646 C CA . LYS A 1 82 ? 15.025 -0.031 -18.532 1.00 94.12 82 LYS A CA 1
ATOM 647 C C . LYS A 1 82 ? 14.112 1.024 -17.867 1.00 94.12 82 LYS A C 1
ATOM 649 O O . LYS A 1 82 ? 13.240 1.592 -18.533 1.00 94.12 82 LYS A O 1
ATOM 654 N N . CYS A 1 83 ? 14.327 1.296 -16.577 1.00 94.94 83 CYS A N 1
ATOM 655 C CA . CYS A 1 83 ? 13.521 2.191 -15.739 1.00 94.94 83 CYS A CA 1
ATOM 656 C C . CYS A 1 83 ? 14.304 3.361 -15.119 1.00 94.94 83 CYS A C 1
ATOM 658 O O . CYS A 1 83 ? 13.707 4.126 -14.366 1.00 94.94 83 CYS A O 1
ATOM 660 N N . ALA A 1 84 ? 15.595 3.545 -15.429 1.00 92.69 84 ALA A N 1
ATOM 661 C CA . ALA A 1 84 ? 16.398 4.634 -14.854 1.00 92.69 84 ALA A CA 1
ATOM 662 C C . ALA A 1 84 ? 15.765 6.033 -15.023 1.00 92.69 84 ALA A C 1
ATOM 664 O O . ALA A 1 84 ? 15.733 6.788 -14.050 1.00 92.69 84 ALA A O 1
ATOM 665 N N . GLU A 1 85 ? 15.192 6.326 -16.199 1.00 92.56 85 GLU A N 1
ATOM 666 C CA . GLU A 1 85 ? 14.523 7.606 -16.520 1.00 92.56 85 GLU A CA 1
ATOM 667 C C . GLU A 1 85 ? 12.998 7.607 -16.288 1.00 92.56 85 GLU A C 1
ATOM 669 O O . GLU A 1 85 ? 12.357 8.647 -16.385 1.00 92.56 85 GLU A O 1
ATOM 674 N N . GLU A 1 86 ? 12.372 6.455 -16.026 1.00 94.75 86 GLU A N 1
ATOM 675 C CA . GLU A 1 86 ? 10.901 6.351 -15.994 1.00 94.75 86 GLU A CA 1
ATOM 676 C C . GLU A 1 86 ? 10.310 6.979 -14.725 1.00 94.75 86 GLU A C 1
ATOM 678 O O . GLU A 1 86 ? 10.897 6.832 -13.653 1.00 94.75 86 GLU A O 1
ATOM 683 N N . THR A 1 87 ? 9.140 7.628 -14.780 1.00 95.12 87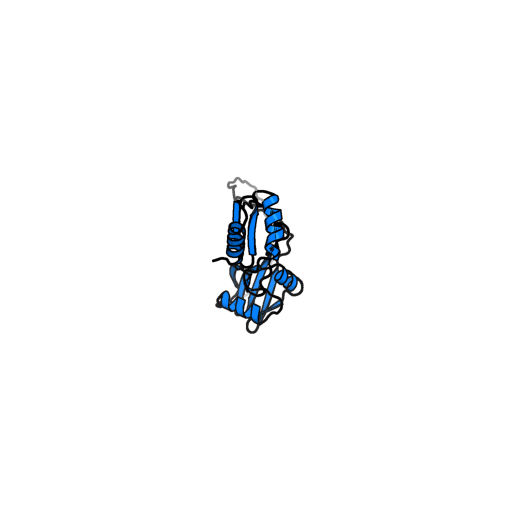 THR A N 1
ATOM 684 C CA . THR A 1 87 ? 8.510 8.163 -13.551 1.00 95.12 87 THR A CA 1
ATOM 685 C C . THR A 1 87 ? 8.079 7.033 -12.615 1.00 95.12 87 THR A C 1
ATOM 687 O O . THR A 1 87 ? 7.812 5.910 -13.051 1.00 95.12 87 THR A O 1
ATOM 690 N N . ASN A 1 88 ? 8.001 7.313 -11.309 1.00 95.44 88 ASN A N 1
ATOM 691 C CA . ASN A 1 88 ? 7.550 6.314 -10.335 1.00 95.44 88 ASN A CA 1
ATOM 692 C C . ASN A 1 88 ? 6.126 5.819 -10.660 1.00 95.44 88 ASN A C 1
ATOM 694 O O . ASN A 1 88 ? 5.877 4.621 -10.540 1.00 95.44 88 ASN A O 1
ATOM 698 N N . GLU A 1 89 ? 5.221 6.693 -11.135 1.00 94.44 89 GLU A N 1
ATOM 699 C CA . GLU A 1 89 ? 3.870 6.267 -11.533 1.00 94.44 89 GLU A CA 1
ATOM 700 C C . GLU A 1 89 ? 3.901 5.336 -12.745 1.00 94.44 89 GLU A C 1
ATOM 702 O O . GLU A 1 89 ? 3.215 4.318 -12.748 1.00 94.44 89 GLU A O 1
ATOM 707 N N . ARG A 1 90 ? 4.722 5.636 -13.761 1.00 95.81 90 ARG A N 1
ATOM 708 C CA . ARG A 1 90 ? 4.852 4.780 -14.950 1.00 95.81 90 ARG A CA 1
ATOM 709 C C . ARG A 1 90 ? 5.444 3.417 -14.599 1.00 95.81 90 ARG A C 1
ATOM 711 O O . ARG A 1 90 ? 4.929 2.404 -15.067 1.00 95.81 90 ARG A O 1
ATOM 718 N N . ILE A 1 91 ? 6.456 3.368 -13.729 1.00 96.38 91 ILE A N 1
ATOM 719 C CA . ILE A 1 91 ? 7.006 2.111 -13.193 1.00 96.38 91 ILE A CA 1
ATOM 720 C C . ILE A 1 91 ? 5.909 1.302 -12.487 1.00 96.38 91 ILE A C 1
ATOM 722 O O . ILE A 1 91 ? 5.728 0.125 -12.796 1.00 96.38 91 ILE A O 1
ATOM 726 N N . PHE A 1 92 ? 5.150 1.925 -11.581 1.00 96.25 92 PHE A N 1
ATOM 727 C CA . PHE A 1 92 ? 4.073 1.256 -10.846 1.00 96.25 92 PHE A CA 1
ATOM 728 C C . PHE A 1 92 ? 2.935 0.791 -11.771 1.00 96.25 92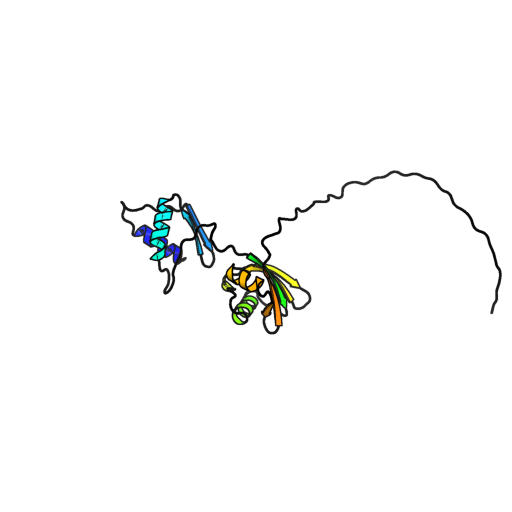 PHE A C 1
ATOM 730 O O . PHE A 1 92 ? 2.445 -0.325 -11.610 1.00 96.25 92 PHE A O 1
ATOM 737 N N . HIS A 1 93 ? 2.581 1.571 -12.798 1.00 95.62 93 HIS A N 1
ATOM 738 C CA . HIS A 1 93 ? 1.594 1.175 -13.804 1.00 95.62 93 HIS A CA 1
ATOM 739 C C . HIS A 1 93 ? 2.055 -0.057 -14.598 1.00 95.62 93 HIS A C 1
ATOM 741 O O . HIS A 1 93 ? 1.270 -0.982 -14.800 1.00 95.62 93 HIS A O 1
ATOM 747 N N . PHE A 1 94 ? 3.326 -0.122 -15.017 1.00 96.62 94 PHE A N 1
ATOM 748 C CA . PHE A 1 94 ? 3.856 -1.327 -15.664 1.00 96.62 94 PHE A CA 1
ATOM 749 C C . PHE A 1 94 ? 3.846 -2.534 -14.718 1.00 96.62 94 PHE A C 1
ATOM 751 O O . PHE A 1 94 ? 3.417 -3.607 -15.137 1.00 96.62 94 PHE A O 1
ATOM 758 N N . LEU A 1 95 ? 4.246 -2.372 -13.450 1.00 96.56 95 LEU A N 1
ATOM 759 C CA . LEU A 1 95 ? 4.216 -3.465 -12.471 1.00 96.56 95 LEU A CA 1
ATOM 760 C C . LEU A 1 95 ? 2.795 -4.020 -12.281 1.00 96.56 95 LEU A C 1
ATOM 762 O O . LEU A 1 95 ? 2.608 -5.227 -12.426 1.00 96.56 95 LEU A O 1
ATOM 766 N N . ALA A 1 96 ? 1.803 -3.154 -12.050 1.00 94.88 96 ALA A N 1
ATOM 767 C CA . ALA A 1 96 ? 0.405 -3.544 -11.847 1.00 94.88 96 ALA A CA 1
ATOM 768 C C . ALA A 1 96 ? -0.243 -4.186 -13.091 1.00 94.88 96 ALA A C 1
ATOM 770 O O . ALA A 1 96 ? -1.101 -5.056 -12.971 1.00 94.88 96 ALA A O 1
ATOM 771 N N . ARG A 1 97 ? 0.159 -3.780 -14.305 1.00 95.38 97 ARG A N 1
ATOM 772 C CA . ARG A 1 97 ? -0.375 -4.346 -15.559 1.00 95.38 97 ARG A CA 1
ATOM 773 C C . ARG A 1 97 ? 0.315 -5.636 -16.006 1.00 95.38 97 ARG A C 1
ATOM 775 O O . ARG A 1 97 ? -0.285 -6.387 -16.769 1.00 95.38 97 ARG A O 1
ATOM 782 N N . GLN A 1 98 ? 1.554 -5.891 -15.579 1.00 95.94 98 GLN A N 1
ATOM 783 C CA . GLN A 1 98 ? 2.360 -7.026 -16.058 1.00 95.94 98 GLN A CA 1
ATOM 784 C C . GLN A 1 98 ? 2.546 -8.155 -15.033 1.00 95.94 98 GLN A C 1
ATOM 786 O O . GLN A 1 98 ? 3.051 -9.216 -15.399 1.00 95.94 98 GLN A O 1
ATOM 791 N N . ASN A 1 99 ? 2.130 -7.961 -13.777 1.00 95.38 99 ASN A N 1
ATOM 792 C CA . ASN A 1 99 ? 2.280 -8.939 -12.698 1.00 95.38 99 ASN A CA 1
ATOM 793 C C . ASN A 1 99 ? 0.940 -9.112 -11.974 1.00 95.38 99 ASN A C 1
ATOM 795 O O . ASN A 1 99 ? 0.362 -8.142 -11.490 1.00 95.38 99 ASN A O 1
ATOM 799 N N . ARG A 1 100 ? 0.434 -10.347 -11.903 1.00 90.88 100 ARG A N 1
ATOM 800 C CA . ARG A 1 100 ? -0.798 -10.667 -11.165 1.00 90.88 100 ARG A CA 1
ATOM 801 C C . ARG A 1 100 ? -0.477 -10.840 -9.677 1.00 90.88 100 ARG A C 1
ATOM 803 O O . ARG A 1 100 ? 0.579 -11.369 -9.350 1.00 90.88 100 ARG A O 1
ATOM 810 N N . GLY A 1 101 ? -1.394 -10.424 -8.802 1.00 89.06 101 GLY A N 1
ATOM 811 C CA . GLY A 1 101 ? -1.254 -10.579 -7.347 1.00 89.06 101 GLY A CA 1
ATOM 812 C C . GLY A 1 101 ? -0.398 -9.520 -6.639 1.00 89.06 101 GLY A C 1
ATOM 813 O O . GLY A 1 101 ? -0.044 -9.733 -5.488 1.00 89.06 101 GLY A O 1
ATOM 814 N N . LEU A 1 102 ? -0.057 -8.396 -7.288 1.00 92.75 102 LEU A N 1
ATOM 815 C CA . LEU A 1 102 ? 0.663 -7.283 -6.650 1.00 92.75 102 LEU A CA 1
ATOM 816 C C . LEU A 1 102 ? -0.249 -6.053 -6.497 1.00 92.75 102 LEU A C 1
ATOM 818 O O . LEU A 1 102 ? -0.687 -5.476 -7.493 1.00 92.75 102 LEU A O 1
ATOM 822 N N . ASN A 1 103 ? -0.489 -5.613 -5.261 1.00 89.38 103 ASN A N 1
ATOM 823 C CA . ASN A 1 103 ? -1.319 -4.453 -4.917 1.00 89.38 103 ASN A CA 1
ATOM 824 C C . ASN A 1 103 ? -0.499 -3.143 -4.918 1.00 89.38 103 ASN A C 1
ATOM 826 O O . ASN A 1 103 ? -0.346 -2.446 -3.910 1.00 89.38 103 ASN A O 1
ATOM 830 N N . VAL A 1 104 ? 0.054 -2.814 -6.090 1.00 91.44 104 VAL A N 1
ATOM 831 C CA . VAL A 1 104 ? 1.036 -1.727 -6.281 1.00 91.44 104 VAL A CA 1
ATOM 832 C C . VAL A 1 104 ? 0.490 -0.333 -5.913 1.00 91.44 104 VAL A C 1
ATOM 834 O O . VAL A 1 104 ? 1.261 0.573 -5.602 1.00 91.44 104 VAL A O 1
ATOM 837 N N . GLU A 1 105 ? -0.830 -0.135 -5.888 1.00 86.00 105 GLU A N 1
ATOM 838 C CA . GLU A 1 105 ? -1.463 1.151 -5.537 1.00 86.00 105 GLU A CA 1
ATOM 839 C C . GLU A 1 105 ? -1.258 1.545 -4.061 1.00 86.00 105 GLU A C 1
ATOM 841 O O . GLU A 1 105 ? -1.195 2.738 -3.717 1.00 86.00 105 GLU A O 1
ATOM 846 N N . SER A 1 106 ? -1.091 0.540 -3.196 1.00 83.94 106 SER A N 1
ATOM 847 C CA . SER A 1 106 ? -0.768 0.709 -1.777 1.00 83.94 106 SER A CA 1
ATOM 848 C C . SER A 1 106 ? 0.711 1.062 -1.530 1.00 83.94 106 SER A C 1
ATOM 850 O O . SER A 1 106 ? 1.054 1.606 -0.474 1.00 83.94 106 SER A O 1
ATOM 852 N N . TRP A 1 107 ? 1.593 0.795 -2.503 1.00 92.12 107 TRP A N 1
ATOM 853 C CA . TRP A 1 107 ? 3.042 0.886 -2.332 1.00 92.12 107 TRP A CA 1
ATOM 854 C C . TRP A 1 107 ? 3.543 2.332 -2.240 1.00 92.12 107 TRP A C 1
ATOM 856 O O . TRP A 1 107 ? 2.972 3.278 -2.791 1.00 92.12 107 TRP A O 1
ATOM 866 N N . ARG A 1 108 ? 4.688 2.513 -1.574 1.00 91.19 108 ARG A N 1
ATOM 867 C CA . ARG A 1 108 ? 5.377 3.806 -1.452 1.00 91.19 108 ARG A CA 1
ATOM 868 C C . ARG A 1 108 ? 6.859 3.665 -1.777 1.00 91.19 108 ARG A C 1
ATOM 870 O O . ARG A 1 108 ? 7.514 2.727 -1.333 1.00 91.19 108 ARG A O 1
ATOM 877 N N . VAL A 1 109 ? 7.418 4.629 -2.504 1.00 95.75 109 VAL A N 1
ATOM 878 C CA . VAL A 1 109 ? 8.871 4.716 -2.714 1.00 95.75 109 VAL A CA 1
ATOM 879 C C . VAL A 1 109 ? 9.509 5.336 -1.469 1.00 95.75 109 VAL A C 1
ATOM 881 O O . VAL A 1 109 ? 9.154 6.449 -1.090 1.00 95.75 109 VAL A O 1
ATOM 884 N N . LEU A 1 110 ? 10.438 4.618 -0.835 1.00 94.00 110 LEU A N 1
ATOM 885 C CA . LEU A 1 110 ? 11.238 5.107 0.297 1.00 94.00 110 LEU A CA 1
ATOM 886 C C . LEU A 1 110 ? 12.573 5.702 -0.167 1.00 94.00 110 LEU A C 1
ATOM 888 O O . LEU A 1 110 ? 13.056 6.671 0.407 1.00 94.00 110 LEU A O 1
ATOM 892 N N . SER A 1 111 ? 13.177 5.129 -1.210 1.00 95.69 111 SER A N 1
ATOM 893 C CA . SER A 1 111 ? 14.309 5.733 -1.917 1.00 95.69 111 SER A CA 1
ATOM 894 C C . SER A 1 111 ? 14.411 5.202 -3.344 1.00 95.69 111 SER A C 1
ATOM 896 O O . SER A 1 111 ? 13.899 4.126 -3.662 1.00 95.69 111 SER A O 1
ATOM 898 N N . ARG A 1 112 ? 15.100 5.949 -4.207 1.00 95.94 112 ARG A N 1
ATOM 899 C CA . ARG A 1 112 ? 15.432 5.558 -5.579 1.00 95.94 112 ARG A CA 1
ATOM 900 C C . ARG A 1 112 ? 16.858 5.991 -5.894 1.00 95.94 112 ARG A C 1
ATOM 902 O O . ARG A 1 112 ? 17.273 7.082 -5.513 1.00 95.94 112 ARG A O 1
ATOM 909 N N . LYS A 1 113 ? 17.584 5.136 -6.606 1.00 94.69 113 LYS A N 1
ATOM 910 C CA . LYS A 1 113 ? 18.897 5.390 -7.196 1.00 94.69 113 LYS A CA 1
ATOM 911 C C . LYS A 1 113 ? 18.902 4.882 -8.638 1.00 94.69 113 LYS A C 1
ATOM 913 O O . LYS A 1 113 ? 18.105 4.013 -9.000 1.00 94.69 113 LYS A O 1
ATOM 918 N N . ARG A 1 114 ? 19.804 5.421 -9.454 1.00 94.25 114 ARG A N 1
ATOM 919 C CA . ARG A 1 114 ? 20.177 4.817 -10.735 1.00 94.25 114 ARG A CA 1
ATOM 920 C C . ARG A 1 114 ? 21.208 3.717 -10.469 1.00 94.25 114 ARG A C 1
ATOM 922 O O . ARG A 1 114 ? 22.081 3.911 -9.631 1.00 94.25 114 ARG A O 1
ATOM 929 N N . GLU A 1 115 ? 21.096 2.604 -11.183 1.00 89.88 115 GLU A N 1
ATOM 930 C CA . GLU A 1 115 ? 22.002 1.457 -11.099 1.00 89.88 115 GLU A CA 1
ATOM 931 C C . GLU A 1 115 ? 22.536 1.159 -12.510 1.00 89.88 115 GLU A C 1
ATOM 933 O O . GLU A 1 115 ? 21.778 0.789 -13.413 1.00 89.88 115 GLU A O 1
ATOM 938 N N . GLY A 1 116 ? 23.829 1.405 -12.741 1.00 87.19 116 GLY A N 1
ATOM 939 C CA . GLY A 1 116 ? 24.399 1.458 -14.094 1.00 87.19 116 GLY A CA 1
ATOM 940 C C . GLY A 1 116 ? 23.753 2.544 -14.972 1.00 87.19 116 GLY A C 1
ATOM 941 O O . GLY A 1 116 ? 23.250 3.546 -14.473 1.00 87.19 116 GLY A O 1
ATOM 942 N N . ALA A 1 117 ? 23.749 2.367 -16.296 1.00 84.19 117 ALA A N 1
ATOM 943 C CA . ALA A 1 117 ? 23.150 3.350 -17.206 1.00 84.19 117 ALA A CA 1
ATOM 944 C C . ALA A 1 117 ? 21.605 3.321 -17.204 1.00 84.19 117 ALA A C 1
ATOM 946 O O . ALA A 1 117 ? 20.965 4.372 -17.145 1.00 84.19 117 ALA A O 1
ATOM 947 N N . MET A 1 118 ? 21.008 2.121 -17.260 1.00 90.94 118 MET A N 1
ATOM 948 C CA . MET A 1 118 ? 19.608 1.919 -17.680 1.00 90.94 118 MET A CA 1
ATOM 949 C C . MET A 1 118 ? 18.651 1.409 -16.589 1.00 90.94 118 MET A C 1
ATOM 951 O O . MET A 1 118 ? 17.436 1.386 -16.819 1.00 90.94 118 MET A O 1
ATOM 955 N N . SER A 1 119 ? 19.148 0.988 -15.424 1.00 94.44 119 SER A N 1
ATOM 956 C CA . SER A 1 119 ? 18.324 0.377 -14.370 1.00 94.44 119 SER A CA 1
ATOM 957 C C . SER A 1 119 ? 18.043 1.341 -13.216 1.00 94.44 119 SER A C 1
ATOM 959 O O . SER A 1 119 ? 18.826 2.243 -12.921 1.00 94.44 119 SER A O 1
ATOM 961 N N . ALA A 1 120 ? 16.912 1.137 -12.543 1.00 96.00 120 ALA A N 1
ATOM 962 C CA . ALA A 1 120 ? 16.593 1.787 -11.277 1.00 96.00 120 ALA A CA 1
ATOM 963 C C . ALA A 1 120 ? 16.735 0.780 -10.126 1.00 96.00 120 ALA A C 1
ATOM 965 O O . ALA A 1 120 ? 16.196 -0.326 -10.204 1.00 96.00 120 ALA A O 1
ATOM 966 N N . LEU A 1 121 ? 17.417 1.182 -9.052 1.00 97.00 121 LEU A N 1
ATOM 967 C CA . LEU A 1 121 ? 17.400 0.489 -7.765 1.00 97.00 121 LEU A CA 1
ATOM 968 C C . LEU A 1 121 ? 16.520 1.292 -6.802 1.00 97.00 121 LEU A C 1
ATOM 970 O O . LEU A 1 121 ? 16.792 2.459 -6.519 1.00 97.00 121 LEU A O 1
ATOM 974 N N . MET A 1 122 ? 15.447 0.688 -6.306 1.00 97.56 122 MET A N 1
ATOM 975 C CA . MET A 1 122 ? 14.457 1.346 -5.454 1.00 97.56 122 MET A CA 1
ATOM 976 C C . MET A 1 122 ? 14.327 0.611 -4.122 1.00 97.56 122 MET A C 1
ATOM 978 O O . MET A 1 122 ? 14.299 -0.616 -4.078 1.00 97.56 122 MET A O 1
ATOM 982 N N . THR A 1 123 ? 14.206 1.362 -3.028 1.00 97.19 123 THR A N 1
ATOM 983 C CA . THR A 1 123 ? 13.676 0.824 -1.770 1.00 97.19 123 THR A CA 1
ATOM 984 C C . THR A 1 123 ? 12.201 1.181 -1.711 1.00 97.19 123 THR A C 1
ATOM 986 O O . THR A 1 123 ? 11.845 2.359 -1.781 1.00 97.19 123 THR A O 1
ATOM 989 N N . LEU A 1 124 ? 11.351 0.170 -1.596 1.00 96.50 124 LEU A N 1
ATOM 990 C CA . LEU A 1 124 ? 9.899 0.289 -1.573 1.00 96.50 124 LEU A CA 1
ATOM 991 C C . LEU A 1 124 ? 9.367 -0.091 -0.190 1.00 96.50 124 LEU A C 1
ATOM 993 O O . LEU A 1 124 ? 9.985 -0.875 0.529 1.00 96.50 124 LEU A O 1
ATOM 997 N N . LEU A 1 125 ? 8.210 0.453 0.158 1.00 93.50 125 LEU A N 1
ATOM 998 C CA . LEU A 1 125 ? 7.330 -0.042 1.207 1.00 93.50 125 LEU A CA 1
ATOM 999 C C . LEU A 1 125 ? 6.113 -0.648 0.503 1.00 93.50 125 LEU A C 1
ATOM 1001 O O . LEU A 1 125 ? 5.453 0.064 -0.256 1.00 93.50 125 LEU A O 1
ATOM 1005 N N . ILE A 1 126 ? 5.865 -1.936 0.717 1.00 93.25 126 ILE A N 1
ATOM 1006 C CA . ILE A 1 126 ? 4.829 -2.726 0.036 1.00 93.25 126 ILE A CA 1
ATOM 1007 C C . ILE A 1 126 ? 3.858 -3.332 1.057 1.00 93.25 126 ILE A C 1
ATOM 1009 O O . ILE A 1 126 ? 4.199 -3.456 2.233 1.00 93.25 126 ILE A O 1
ATOM 1013 N N . ASP A 1 127 ? 2.656 -3.701 0.632 1.00 89.94 127 ASP A N 1
ATOM 1014 C CA . ASP A 1 127 ? 1.692 -4.458 1.440 1.00 89.94 127 ASP A CA 1
ATOM 1015 C C . ASP A 1 127 ? 2.158 -5.899 1.738 1.00 89.94 127 ASP A C 1
ATOM 1017 O O . ASP A 1 127 ? 3.139 -6.391 1.173 1.00 89.94 127 ASP A O 1
ATOM 1021 N N . ALA A 1 128 ? 1.465 -6.566 2.666 1.00 87.56 128 ALA A N 1
ATOM 1022 C CA . ALA A 1 128 ? 1.799 -7.923 3.100 1.00 87.56 128 ALA A CA 1
ATOM 1023 C C . ALA A 1 128 ? 1.517 -8.978 2.014 1.00 87.56 128 ALA A C 1
ATOM 1025 O O . ALA A 1 128 ? 2.388 -9.799 1.740 1.00 87.56 128 ALA A O 1
ATOM 1026 N N . GLU A 1 129 ? 0.365 -8.899 1.342 1.00 88.69 129 GLU A N 1
ATOM 1027 C CA . GLU A 1 129 ? -0.059 -9.836 0.286 1.00 88.69 129 GLU A CA 1
ATOM 1028 C C . GLU A 1 129 ? 0.964 -9.868 -0.863 1.00 88.69 129 GLU A C 1
ATOM 1030 O O . GLU A 1 129 ? 1.490 -10.918 -1.235 1.00 88.69 129 GLU A O 1
ATOM 1035 N N . SER A 1 130 ? 1.347 -8.690 -1.360 1.00 92.62 130 SER A N 1
ATOM 1036 C CA . SER A 1 130 ? 2.395 -8.535 -2.369 1.00 92.62 130 SER A CA 1
ATOM 1037 C C . SER A 1 130 ? 3.757 -9.026 -1.886 1.00 92.62 130 SER A C 1
ATOM 1039 O O . SER A 1 130 ? 4.548 -9.518 -2.688 1.00 92.62 130 SER A O 1
ATOM 1041 N N . ALA A 1 131 ? 4.071 -8.879 -0.595 1.00 92.44 131 ALA A N 1
ATOM 1042 C CA . ALA A 1 131 ? 5.321 -9.384 -0.042 1.00 92.44 131 ALA A CA 1
ATOM 1043 C C . ALA A 1 131 ? 5.344 -10.918 -0.007 1.00 92.44 131 ALA A C 1
ATOM 1045 O O . ALA A 1 131 ? 6.362 -11.501 -0.363 1.00 92.44 131 ALA A O 1
ATOM 1046 N N . GLU A 1 132 ? 4.238 -11.572 0.343 1.00 91.06 132 GLU A N 1
ATOM 1047 C CA . GLU A 1 132 ? 4.114 -13.034 0.315 1.00 91.06 132 GLU A CA 1
ATOM 1048 C C . GLU A 1 132 ? 4.229 -13.577 -1.119 1.00 91.06 132 GLU A C 1
ATOM 1050 O O . GLU A 1 132 ? 4.976 -14.528 -1.368 1.00 91.06 132 GLU A O 1
ATOM 1055 N N . VAL A 1 133 ? 3.594 -12.923 -2.100 1.00 93.44 133 VAL A N 1
ATOM 1056 C CA . VAL A 1 133 ? 3.769 -13.249 -3.529 1.00 93.44 133 VAL A CA 1
ATOM 1057 C C . VAL A 1 133 ? 5.236 -13.107 -3.961 1.00 93.44 133 VAL A C 1
ATOM 1059 O O . VAL A 1 133 ? 5.767 -13.990 -4.637 1.00 93.44 133 VAL A O 1
ATOM 1062 N N . LEU A 1 134 ? 5.919 -12.038 -3.539 1.00 94.88 134 LEU A N 1
ATOM 1063 C CA . LEU A 1 134 ? 7.311 -11.753 -3.912 1.00 94.88 134 LEU A CA 1
ATOM 1064 C C . LEU A 1 134 ? 8.368 -12.542 -3.116 1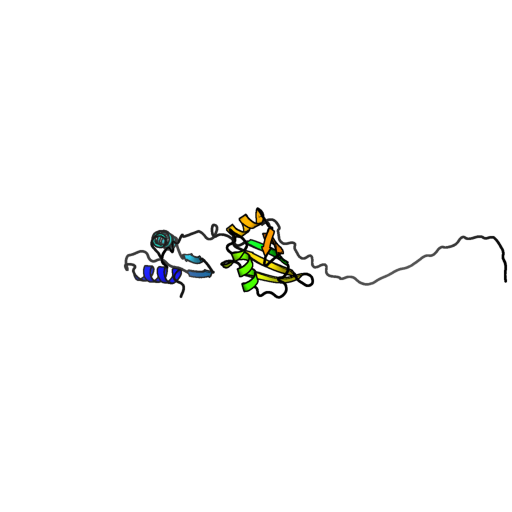.00 94.88 134 LEU A C 1
ATOM 1066 O O . LEU A 1 134 ? 9.518 -12.613 -3.548 1.00 94.88 134 LEU A O 1
ATOM 1070 N N . GLU A 1 135 ? 8.014 -13.149 -1.982 1.00 93.25 135 GLU A N 1
ATOM 1071 C CA . GLU A 1 135 ? 8.869 -14.131 -1.298 1.00 93.25 135 GLU A CA 1
ATOM 1072 C C . GLU A 1 135 ? 8.813 -15.501 -1.981 1.00 93.25 135 GLU A C 1
ATOM 1074 O O . GLU A 1 135 ? 9.843 -16.167 -2.078 1.00 93.25 135 GLU A O 1
ATOM 1079 N N . ASN A 1 136 ? 7.656 -15.882 -2.533 1.00 91.50 136 ASN A N 1
ATOM 1080 C CA . ASN A 1 136 ? 7.516 -17.090 -3.351 1.00 91.50 136 ASN A CA 1
ATOM 1081 C C . ASN A 1 136 ? 8.128 -16.925 -4.756 1.00 91.50 136 ASN A C 1
ATOM 1083 O O . ASN A 1 136 ? 8.771 -17.843 -5.262 1.00 91.50 136 ASN A O 1
ATOM 1087 N N . ASN A 1 137 ? 7.970 -15.756 -5.389 1.00 93.19 137 ASN A N 1
ATOM 1088 C CA . ASN A 1 137 ? 8.654 -15.414 -6.637 1.00 93.19 137 ASN A CA 1
ATOM 1089 C C . ASN A 1 137 ? 9.070 -13.934 -6.679 1.00 93.19 137 ASN A C 1
ATOM 1091 O O . ASN A 1 137 ? 8.276 -13.052 -7.001 1.00 93.19 137 ASN A O 1
ATOM 1095 N N . ALA A 1 138 ? 10.359 -13.678 -6.461 1.00 95.50 138 ALA A N 1
ATOM 1096 C CA . ALA A 1 138 ? 10.936 -12.337 -6.509 1.00 95.50 138 ALA A CA 1
ATOM 1097 C C . ALA A 1 138 ? 11.124 -11.762 -7.931 1.00 95.50 138 ALA A C 1
ATOM 1099 O O . ALA A 1 138 ? 11.591 -10.627 -8.056 1.00 95.50 138 ALA A O 1
ATOM 1100 N N . GLU A 1 139 ? 10.853 -12.513 -9.005 1.00 97.00 139 GLU A N 1
ATOM 1101 C CA . GLU A 1 139 ? 11.057 -12.068 -10.390 1.00 97.00 139 GLU A CA 1
ATOM 1102 C C . GLU A 1 139 ? 9.775 -11.476 -10.998 1.00 97.00 139 GLU A C 1
ATOM 1104 O O . GLU A 1 139 ? 8.744 -12.146 -11.095 1.00 97.00 139 GLU A O 1
ATOM 1109 N N . VAL A 1 140 ? 9.862 -10.222 -11.453 1.00 97.00 140 VAL A N 1
ATOM 1110 C CA . VAL A 1 140 ? 8.737 -9.442 -11.992 1.00 97.00 140 VAL A CA 1
ATOM 1111 C C . VAL A 1 140 ? 8.949 -9.071 -13.456 1.00 97.00 140 VAL A C 1
ATOM 1113 O O . VAL A 1 140 ? 10.059 -8.767 -13.893 1.00 97.00 140 VAL A O 1
ATOM 1116 N N . SER A 1 141 ? 7.869 -9.024 -14.224 1.00 97.06 141 SER A N 1
ATOM 1117 C CA . SER A 1 141 ? 7.852 -8.433 -15.562 1.00 97.06 141 SER A CA 1
ATOM 1118 C C . SER A 1 141 ? 7.810 -6.904 -15.456 1.00 97.06 141 SER A C 1
ATOM 1120 O O . SER A 1 141 ? 7.001 -6.356 -14.703 1.00 97.06 141 SER A O 1
ATOM 1122 N N . ILE A 1 142 ? 8.684 -6.208 -16.190 1.00 96.31 142 ILE A N 1
ATOM 1123 C CA . ILE A 1 142 ? 8.734 -4.739 -16.227 1.00 96.31 142 ILE A CA 1
ATOM 1124 C C . ILE A 1 142 ? 9.059 -4.226 -17.640 1.00 96.31 142 ILE A C 1
ATOM 1126 O O . ILE A 1 142 ? 10.127 -4.483 -18.197 1.00 96.31 142 ILE A O 1
ATOM 1130 N N . LYS A 1 143 ? 8.127 -3.467 -18.230 1.00 92.56 143 LYS A N 1
ATOM 1131 C CA . LYS A 1 1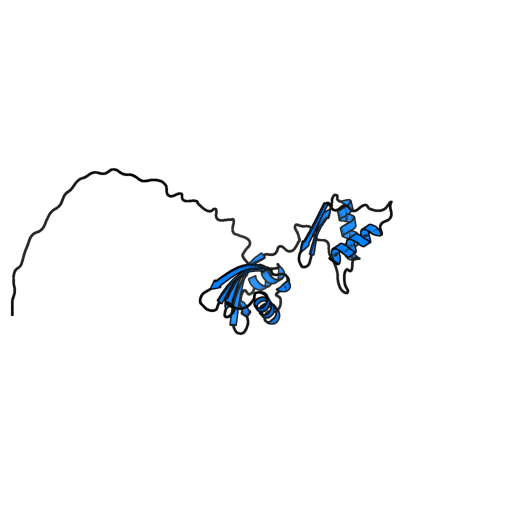43 ? 8.169 -2.955 -19.614 1.00 92.56 143 LYS A CA 1
ATOM 1132 C C . LYS A 1 143 ? 8.331 -4.078 -20.646 1.00 92.56 143 LYS A C 1
ATOM 1134 O O . LYS A 1 143 ? 7.338 -4.636 -21.095 1.00 92.56 143 LYS A O 1
ATOM 1139 N N . LEU A 1 144 ? 9.575 -4.383 -21.013 1.00 91.44 144 LEU A N 1
ATOM 1140 C CA . LEU A 1 144 ? 10.004 -5.463 -21.913 1.00 91.44 144 LEU A CA 1
ATOM 1141 C C . LEU A 1 144 ? 11.331 -6.037 -21.381 1.00 91.44 144 LEU A C 1
ATOM 1143 O O . LEU A 1 144 ? 12.363 -6.030 -22.059 1.00 91.44 144 LEU A O 1
ATOM 1147 N N . ALA A 1 145 ? 11.335 -6.388 -20.097 1.00 93.75 145 ALA A N 1
ATOM 1148 C CA . ALA A 1 145 ? 12.453 -6.940 -19.343 1.00 93.75 145 ALA A CA 1
ATOM 1149 C C . ALA A 1 145 ? 11.928 -7.693 -18.107 1.00 93.75 145 ALA A C 1
ATOM 1151 O O . ALA A 1 145 ? 10.759 -7.565 -17.734 1.00 93.75 145 ALA A O 1
ATOM 1152 N N . ARG A 1 146 ? 12.817 -8.442 -17.452 1.00 95.69 146 ARG A N 1
ATOM 1153 C CA . ARG A 1 146 ? 12.587 -9.021 -16.126 1.00 95.69 146 ARG A CA 1
ATOM 1154 C C . ARG A 1 146 ? 13.359 -8.201 -15.096 1.00 95.69 146 ARG A C 1
ATOM 1156 O O . ARG A 1 146 ? 14.541 -7.922 -15.285 1.00 95.69 146 ARG A O 1
ATOM 1163 N N . GLY A 1 147 ? 12.675 -7.760 -14.050 1.00 96.62 147 GLY A N 1
ATOM 1164 C CA . GLY A 1 147 ? 13.256 -7.137 -12.864 1.00 96.62 147 GLY A CA 1
ATOM 1165 C C . GLY A 1 147 ? 13.161 -8.083 -11.673 1.00 96.62 147 GLY A C 1
ATOM 1166 O O . GLY A 1 147 ? 12.572 -9.158 -11.767 1.00 96.62 147 GLY A O 1
ATOM 1167 N N . THR A 1 148 ? 13.707 -7.681 -10.528 1.00 97.50 148 THR A N 1
ATOM 1168 C CA . THR A 1 148 ? 13.510 -8.435 -9.282 1.00 97.50 148 THR A CA 1
ATOM 1169 C C . THR A 1 148 ? 13.124 -7.520 -8.132 1.00 97.50 148 THR A C 1
ATOM 1171 O O . THR A 1 148 ? 13.725 -6.461 -7.959 1.00 97.50 148 THR A O 1
ATOM 1174 N N . ILE A 1 149 ? 12.137 -7.928 -7.337 1.00 97.69 149 ILE A N 1
ATOM 1175 C CA . ILE A 1 149 ? 11.707 -7.239 -6.119 1.00 97.69 149 ILE A CA 1
ATOM 1176 C C . ILE A 1 149 ? 11.804 -8.238 -4.975 1.00 97.69 149 ILE A C 1
ATOM 1178 O O . ILE A 1 149 ? 11.116 -9.250 -4.975 1.00 97.69 149 ILE A O 1
ATOM 1182 N N . ARG A 1 150 ? 12.683 -7.965 -4.009 1.00 96.94 150 ARG A N 1
ATOM 1183 C CA . ARG A 1 150 ? 12.902 -8.829 -2.843 1.00 96.94 150 ARG A CA 1
ATOM 1184 C C . ARG A 1 150 ? 12.428 -8.122 -1.576 1.00 96.94 150 ARG A C 1
ATOM 1186 O O . ARG A 1 150 ? 13.059 -7.132 -1.182 1.00 96.94 150 ARG A O 1
ATOM 1193 N N . PRO A 1 151 ? 11.349 -8.596 -0.932 1.00 95.06 151 PRO A N 1
ATOM 1194 C CA . PRO A 1 151 ? 11.000 -8.205 0.426 1.00 95.06 151 PRO A CA 1
ATOM 1195 C C . PRO A 1 151 ? 12.177 -8.469 1.368 1.00 95.06 151 PRO A C 1
ATOM 1197 O O . PRO A 1 151 ? 12.940 -9.421 1.199 1.00 95.06 151 PRO A O 1
ATOM 1200 N N . ARG A 1 152 ? 12.360 -7.606 2.366 1.00 90.19 152 ARG A N 1
ATOM 1201 C CA . ARG A 1 152 ? 13.328 -7.855 3.432 1.00 90.19 152 ARG A CA 1
ATOM 1202 C C . ARG A 1 152 ? 12.712 -8.846 4.415 1.00 90.19 152 ARG A C 1
ATOM 1204 O O . ARG A 1 152 ? 11.609 -8.631 4.926 1.00 90.19 152 ARG A O 1
ATOM 1211 N N . LEU A 1 153 ? 13.453 -9.918 4.688 1.00 74.69 153 LEU A N 1
ATOM 1212 C CA . LEU A 1 153 ? 13.181 -10.813 5.808 1.00 74.69 153 LEU A CA 1
ATOM 1213 C C . LEU A 1 153 ? 13.171 -9.994 7.104 1.00 74.69 153 LEU A C 1
ATOM 1215 O O . LEU A 1 153 ? 14.019 -9.118 7.286 1.00 74.69 153 LEU A O 1
ATOM 1219 N N . LEU A 1 154 ? 12.234 -10.292 8.006 1.00 59.53 154 LEU A N 1
ATOM 1220 C CA . LEU A 1 154 ? 12.049 -9.530 9.248 1.00 59.53 154 LEU A CA 1
ATOM 1221 C C . LEU A 1 154 ? 13.252 -9.641 10.210 1.00 59.53 154 LEU A C 1
ATOM 1223 O O . LEU A 1 154 ? 13.435 -8.799 11.085 1.00 59.53 154 LEU A O 1
ATOM 1227 N N . ASN A 1 155 ? 14.105 -10.652 10.014 1.00 50.44 155 ASN A N 1
ATOM 1228 C CA . ASN A 1 155 ? 15.239 -10.960 10.878 1.00 50.44 155 ASN A CA 1
ATOM 1229 C C . ASN A 1 155 ? 16.541 -10.301 10.400 1.00 50.44 155 ASN A C 1
ATOM 1231 O O . ASN A 1 155 ? 17.349 -10.904 9.688 1.00 50.44 155 ASN A O 1
ATOM 1235 N N . LYS A 1 156 ? 16.770 -9.076 10.878 1.00 41.06 156 LYS A N 1
ATOM 1236 C CA . LYS A 1 156 ? 18.098 -8.549 11.236 1.00 41.06 156 LYS A CA 1
ATOM 1237 C C . LYS A 1 156 ? 17.913 -7.360 12.174 1.00 41.06 156 LYS A C 1
ATOM 1239 O O . LYS A 1 156 ? 17.308 -6.365 11.784 1.00 41.06 156 LYS A O 1
ATOM 1244 N N . GLN A 1 157 ? 18.444 -7.466 13.393 1.00 41.19 157 GLN A N 1
ATOM 1245 C CA . GLN A 1 157 ? 18.581 -6.311 14.283 1.00 41.19 157 GLN A CA 1
ATOM 1246 C C . GLN A 1 157 ? 19.401 -5.208 13.586 1.00 41.19 157 GLN A C 1
ATOM 1248 O O . GLN A 1 157 ? 20.201 -5.519 12.690 1.00 41.19 157 GLN A O 1
ATOM 1253 N N . PRO A 1 158 ? 19.228 -3.928 13.964 1.00 37.75 158 PRO A N 1
ATOM 1254 C CA . PRO A 1 158 ? 20.081 -2.862 13.462 1.00 37.75 158 PRO A CA 1
ATOM 1255 C C . PRO A 1 158 ? 21.548 -3.211 13.721 1.00 37.75 158 PRO A C 1
ATOM 1257 O O . PRO A 1 158 ? 21.935 -3.456 14.860 1.00 37.75 158 PRO A O 1
ATOM 1260 N N . ARG A 1 159 ? 22.380 -3.217 12.672 1.00 38.38 159 ARG A N 1
ATOM 1261 C CA . ARG A 1 159 ? 23.825 -3.114 12.885 1.00 38.38 159 ARG A CA 1
ATOM 1262 C C . ARG A 1 159 ? 24.081 -1.729 13.454 1.00 38.38 159 ARG A C 1
ATOM 1264 O O . ARG A 1 159 ? 23.861 -0.738 12.754 1.00 38.38 159 ARG A O 1
ATOM 1271 N N . GLU A 1 160 ? 24.522 -1.680 14.702 1.00 37.16 160 GLU A N 1
ATOM 1272 C CA . GLU A 1 160 ? 25.051 -0.461 15.296 1.00 37.16 160 GLU A CA 1
ATOM 1273 C C . GLU A 1 160 ? 26.167 0.085 14.401 1.00 37.16 160 GLU A C 1
ATOM 1275 O O . GLU A 1 160 ? 26.981 -0.665 13.853 1.00 37.16 160 GLU A O 1
ATOM 1280 N N . LYS A 1 161 ? 26.184 1.405 14.207 1.00 36.03 161 LYS A N 1
ATOM 1281 C CA . LYS A 1 161 ? 27.320 2.060 13.566 1.00 36.03 161 LYS A CA 1
ATOM 1282 C C . LYS A 1 161 ? 28.420 2.178 14.610 1.00 36.03 161 LYS A C 1
ATOM 1284 O O . LYS A 1 161 ? 28.366 3.074 15.446 1.00 36.03 161 LYS A O 1
ATOM 1289 N N . SER A 1 162 ? 29.419 1.309 14.534 1.00 38.84 162 SER A N 1
ATOM 1290 C CA . SER A 1 162 ? 30.686 1.512 15.228 1.00 38.84 162 SER A CA 1
ATOM 1291 C C . SER A 1 162 ? 31.351 2.784 14.687 1.00 38.84 162 SER A C 1
ATOM 1293 O O . SER A 1 162 ? 31.958 2.773 13.614 1.00 38.84 162 SER A O 1
ATOM 1295 N N . GLU A 1 163 ? 31.195 3.901 15.403 1.00 37.91 163 GLU A N 1
ATOM 1296 C CA . GLU A 1 163 ? 31.957 5.130 15.164 1.00 37.91 163 GLU A CA 1
ATOM 1297 C C . GLU A 1 163 ? 33.421 4.904 15.553 1.00 37.91 163 GLU A C 1
ATOM 1299 O O . GLU A 1 163 ? 33.847 5.245 16.658 1.00 37.91 163 GLU A O 1
ATOM 1304 N N . GLU A 1 164 ? 34.206 4.324 14.649 1.00 37.28 164 GLU A N 1
ATOM 1305 C CA . GLU A 1 164 ? 35.639 4.143 14.863 1.00 37.28 164 GLU A CA 1
ATOM 1306 C C . GLU A 1 164 ? 36.362 5.491 14.710 1.00 37.28 164 GLU A C 1
ATOM 1308 O O . GLU A 1 164 ? 36.842 5.888 13.645 1.00 37.28 164 GLU A O 1
ATOM 1313 N N . LYS A 1 165 ? 36.351 6.257 15.807 1.00 36.31 165 LYS A N 1
ATOM 1314 C CA . LYS A 1 165 ? 36.975 7.576 15.916 1.00 36.31 165 LYS A CA 1
ATOM 1315 C C . LYS A 1 165 ? 38.482 7.444 15.754 1.00 36.31 165 LYS A C 1
ATOM 1317 O O . LYS A 1 165 ? 39.177 6.961 16.643 1.00 36.31 165 LYS A O 1
ATOM 1322 N N . LYS A 1 166 ? 38.988 7.942 14.627 1.00 34.59 166 LYS A N 1
ATOM 1323 C CA . LYS A 1 166 ? 40.420 8.022 14.337 1.00 34.59 166 LYS A CA 1
ATOM 1324 C C . LYS A 1 166 ? 41.086 9.040 15.275 1.00 34.59 166 LYS A C 1
ATOM 1326 O O . LYS A 1 166 ? 41.073 10.238 15.003 1.00 34.59 166 LYS A O 1
ATOM 1331 N N . ALA A 1 167 ? 41.637 8.556 16.385 1.00 32.12 167 ALA A N 1
ATOM 1332 C CA . ALA A 1 167 ? 42.356 9.336 17.387 1.00 32.12 167 ALA A CA 1
ATOM 1333 C C . ALA A 1 167 ? 43.618 8.578 17.826 1.00 32.12 167 ALA A C 1
ATOM 1335 O O . ALA A 1 167 ? 43.568 7.368 18.026 1.00 32.12 167 ALA A O 1
ATOM 1336 N N . GLY A 1 168 ? 44.736 9.294 17.966 1.00 29.06 168 GLY A N 1
ATOM 1337 C CA . GLY A 1 168 ? 46.052 8.717 18.256 1.00 29.06 168 GLY A CA 1
ATOM 1338 C C . GLY A 1 168 ? 47.070 9.060 17.169 1.00 29.06 168 GLY A C 1
ATOM 1339 O O . GLY A 1 168 ? 47.009 8.551 16.052 1.00 29.06 168 GLY A O 1
ATOM 1340 N N . SER A 1 169 ? 48.002 9.946 17.502 1.00 32.31 169 SER A N 1
ATOM 1341 C CA . SER A 1 169 ? 49.174 10.289 16.698 1.00 32.31 169 SER A CA 1
ATOM 1342 C C . SER A 1 169 ? 50.328 10.649 17.634 1.00 32.31 169 SER A C 1
ATOM 1344 O O . SER A 1 169 ? 50.079 11.013 18.784 1.00 32.31 169 SER A O 1
ATOM 1346 N N . LYS A 1 170 ? 51.560 10.569 17.106 1.00 34.12 170 LYS A N 1
ATOM 1347 C CA . LYS A 1 170 ? 52.849 10.608 17.825 1.00 34.12 170 LYS A CA 1
ATOM 1348 C C . LYS A 1 170 ? 53.151 9.330 18.616 1.00 34.12 170 LYS A C 1
ATOM 1350 O O . LYS A 1 170 ? 52.260 8.785 19.251 1.00 34.12 170 LYS A O 1
ATOM 1355 N N . GLU A 1 171 ? 54.372 8.810 18.703 1.00 33.12 171 GLU A N 1
ATOM 1356 C CA . GLU A 1 171 ? 55.697 8.947 18.044 1.00 33.12 171 GLU A CA 1
ATOM 1357 C C . GLU A 1 171 ? 56.679 8.468 19.131 1.00 33.12 171 GLU A C 1
ATOM 1359 O O . GLU A 1 171 ? 56.493 8.843 20.286 1.00 33.12 171 GLU A O 1
ATOM 1364 N N . VAL A 1 172 ? 57.702 7.688 18.767 1.00 33.09 172 VAL A N 1
ATOM 1365 C CA . VAL A 1 172 ? 59.090 7.693 19.292 1.00 33.09 172 VAL A CA 1
ATOM 1366 C C . VAL A 1 172 ? 59.754 6.368 18.897 1.00 33.09 172 VAL A C 1
ATOM 1368 O O . VAL A 1 172 ? 59.220 5.290 19.139 1.00 33.09 172 VAL A O 1
ATOM 1371 N N . GLU A 1 173 ? 60.925 6.482 18.280 1.00 36.12 173 GLU A N 1
ATOM 1372 C CA . GLU A 1 173 ? 61.867 5.404 17.943 1.00 36.12 173 GLU A CA 1
ATOM 1373 C C . GLU A 1 173 ? 63.120 5.573 18.842 1.00 36.12 173 GLU A C 1
ATOM 1375 O O . GLU A 1 173 ? 63.260 6.660 19.422 1.00 36.12 173 GLU A O 1
ATOM 1380 N N . PRO A 1 174 ? 64.031 4.582 19.007 1.00 37.31 174 PRO A N 1
ATOM 1381 C CA . PRO A 1 174 ? 65.077 4.392 17.978 1.00 37.31 174 PRO A CA 1
ATOM 1382 C C . PRO A 1 174 ? 65.772 3.003 17.882 1.00 37.31 174 PRO A C 1
ATOM 1384 O O . PRO A 1 174 ? 65.901 2.289 18.876 1.00 37.31 174 PRO A O 1
ATOM 1387 N N . SER A 1 175 ? 66.459 2.770 16.750 1.00 28.72 175 SER A N 1
ATOM 1388 C CA . SER A 1 175 ? 67.686 1.931 16.603 1.00 28.72 175 SER A CA 1
ATOM 1389 C C . SER A 1 175 ? 67.552 0.395 16.785 1.00 28.72 175 SER A C 1
ATOM 1391 O O . SER A 1 175 ? 66.612 -0.091 17.400 1.00 28.72 175 SER A O 1
ATOM 1393 N N . THR A 1 176 ? 68.440 -0.461 16.253 1.00 29.05 176 THR A N 1
ATOM 1394 C CA . THR A 1 176 ? 69.800 -0.242 15.696 1.00 29.05 176 THR A CA 1
ATOM 1395 C C . THR A 1 176 ? 70.054 -1.112 14.446 1.00 29.05 176 THR A C 1
ATOM 1397 O O . THR A 1 176 ? 69.285 -2.027 14.166 1.00 29.05 176 THR A O 1
ATOM 1400 N N . ASN A 1 177 ? 71.128 -0.815 13.706 1.00 32.91 177 ASN A N 1
ATOM 1401 C CA . ASN A 1 177 ? 71.636 -1.567 12.542 1.00 32.91 177 ASN A CA 1
ATOM 1402 C C . ASN A 1 177 ? 71.959 -3.044 12.870 1.00 32.91 177 ASN A C 1
ATOM 1404 O O . ASN A 1 177 ? 72.229 -3.338 14.030 1.00 32.91 177 ASN A O 1
ATOM 1408 N N . GLU A 1 178 ? 72.056 -3.918 11.856 1.00 32.75 178 GLU A N 1
ATOM 1409 C CA . GLU A 1 178 ? 73.342 -4.386 11.277 1.00 32.75 178 GLU A CA 1
ATOM 1410 C C . GLU A 1 178 ? 73.131 -5.002 9.869 1.00 32.75 178 GLU A C 1
ATOM 1412 O O . GLU A 1 178 ? 72.087 -5.581 9.581 1.00 32.75 178 GLU A O 1
ATOM 1417 N N . ASP A 1 179 ? 74.138 -4.834 9.011 1.00 35.03 179 ASP A N 1
ATOM 1418 C CA . ASP A 1 179 ? 74.376 -5.406 7.668 1.00 35.03 179 ASP A CA 1
ATOM 1419 C C . ASP A 1 179 ? 75.926 -5.373 7.554 1.00 35.03 179 ASP A C 1
ATOM 1421 O O . ASP A 1 179 ? 76.485 -4.364 8.014 1.00 35.03 179 ASP A O 1
ATOM 1425 N N . PRO A 1 180 ? 76.665 -6.397 7.057 1.00 46.59 180 PRO A N 1
ATOM 1426 C CA . PRO A 1 180 ? 76.478 -6.974 5.714 1.00 46.59 180 PRO A CA 1
ATOM 1427 C C . PRO A 1 180 ? 76.806 -8.485 5.567 1.00 46.59 180 PRO A C 1
ATOM 1429 O O . PRO A 1 180 ? 77.339 -9.102 6.482 1.00 46.59 180 PRO A O 1
ATOM 1432 N N . GLU A 1 181 ? 76.655 -9.044 4.354 1.00 33.38 181 GLU A N 1
ATOM 1433 C CA . GLU A 1 181 ? 77.720 -9.870 3.731 1.00 33.38 181 GLU A CA 1
ATOM 1434 C C . GLU A 1 181 ? 77.534 -10.084 2.207 1.00 33.38 181 GLU A C 1
ATOM 1436 O O . GLU A 1 181 ? 76.436 -10.375 1.737 1.00 33.38 181 GLU A O 1
ATOM 1441 N N . LEU A 1 182 ? 78.626 -9.957 1.433 1.00 38.34 182 LEU A N 1
ATOM 1442 C CA . LEU A 1 182 ? 78.732 -10.281 -0.005 1.00 38.34 182 LEU A CA 1
ATOM 1443 C C . LEU A 1 182 ? 80.206 -10.527 -0.402 1.00 38.34 182 LEU A C 1
ATOM 1445 O O . LEU A 1 182 ? 81.054 -9.682 -0.113 1.00 38.34 182 LEU A O 1
ATOM 1449 N N . PRO A 1 183 ? 80.502 -11.639 -1.098 1.00 44.53 183 PRO A N 1
ATOM 1450 C CA . PRO A 1 183 ? 81.474 -11.695 -2.214 1.00 44.53 183 PRO A CA 1
ATOM 1451 C C . PRO A 1 183 ? 80.756 -12.084 -3.537 1.00 44.53 183 PRO A C 1
ATOM 1453 O O . PRO A 1 183 ? 79.719 -12.739 -3.494 1.00 44.53 183 PRO A O 1
ATOM 1456 N N . GLU A 1 184 ? 81.095 -11.557 -4.724 1.00 37.91 184 GLU A N 1
ATOM 1457 C CA . GLU A 1 184 ? 82.222 -11.911 -5.633 1.00 37.91 184 GLU A CA 1
ATOM 1458 C C . GLU A 1 184 ? 82.219 -13.379 -6.135 1.00 37.91 184 GLU A C 1
ATOM 1460 O O . GLU A 1 184 ? 82.003 -14.292 -5.344 1.00 37.91 184 GLU A O 1
ATOM 1465 N N . GLU A 1 185 ? 82.469 -13.723 -7.414 1.00 40.56 185 GLU A N 1
ATOM 1466 C CA . GLU A 1 185 ? 82.795 -12.967 -8.663 1.00 40.56 185 GLU A CA 1
ATOM 1467 C C . GLU A 1 185 ? 81.779 -13.408 -9.800 1.00 40.56 185 GLU A C 1
ATOM 1469 O O . GLU A 1 185 ? 80.662 -13.764 -9.437 1.00 40.56 185 GLU A O 1
ATOM 1474 N N . THR A 1 186 ? 81.902 -13.390 -11.149 1.00 34.44 186 THR A N 1
ATOM 1475 C CA . THR A 1 186 ? 83.031 -13.326 -12.103 1.00 34.44 186 THR A CA 1
ATOM 1476 C C . THR A 1 186 ? 82.797 -12.493 -13.389 1.00 34.44 186 THR A C 1
ATOM 1478 O O . THR A 1 186 ? 81.731 -12.531 -13.996 1.00 34.44 186 THR A O 1
ATOM 1481 N N . ALA A 1 187 ? 83.861 -11.782 -13.791 1.00 40.38 187 ALA A N 1
ATOM 1482 C CA . ALA A 1 187 ? 84.294 -11.246 -15.097 1.00 40.38 187 ALA A CA 1
ATOM 1483 C C . ALA A 1 187 ? 83.529 -11.489 -16.438 1.00 40.38 187 ALA A C 1
ATOM 1485 O O . ALA A 1 187 ? 83.230 -12.623 -16.794 1.00 40.38 187 ALA A O 1
ATOM 1486 N N . LEU A 1 188 ? 83.473 -10.402 -17.249 1.00 40.28 188 LEU A N 1
ATOM 1487 C CA . LEU A 1 188 ? 83.824 -10.262 -18.699 1.00 40.28 188 LEU A CA 1
ATOM 1488 C C . LEU A 1 188 ? 83.125 -11.176 -19.756 1.00 40.28 188 LEU A C 1
ATOM 1490 O O . LEU A 1 188 ? 82.958 -12.367 -19.558 1.00 40.28 188 LEU A O 1
ATOM 1494 N N . GLU A 1 189 ? 82.780 -10.769 -20.990 1.00 44.34 189 GLU A N 1
ATOM 1495 C CA . GLU A 1 189 ? 82.723 -9.483 -21.733 1.00 44.34 189 GLU A CA 1
ATOM 1496 C C . GLU A 1 189 ? 81.847 -9.725 -23.022 1.00 44.34 189 GLU A C 1
ATOM 1498 O O . GLU A 1 189 ? 81.059 -10.665 -22.996 1.00 44.34 189 GLU A O 1
ATOM 1503 N N . ARG A 1 190 ? 81.821 -9.025 -24.182 1.00 42.00 190 ARG A N 1
ATOM 1504 C CA . ARG A 1 190 ? 82.631 -7.983 -24.866 1.00 42.00 190 ARG A CA 1
ATOM 1505 C C . ARG A 1 190 ? 81.745 -7.160 -25.849 1.00 42.00 190 ARG A C 1
ATOM 1507 O O . ARG A 1 190 ? 80.626 -7.551 -26.159 1.00 42.00 190 ARG A O 1
ATOM 1514 N N . LEU A 1 191 ? 82.305 -6.056 -26.353 1.00 35.62 191 LEU A N 1
ATOM 1515 C CA . LEU A 1 191 ? 81.940 -5.224 -27.529 1.00 35.62 191 LEU A CA 1
ATOM 1516 C C . LEU A 1 191 ? 81.889 -5.996 -28.885 1.00 35.62 191 LEU A C 1
ATOM 1518 O O . LEU A 1 191 ? 82.400 -7.121 -28.916 1.00 35.62 191 LEU A O 1
ATOM 1522 N N . PRO A 1 192 ? 81.351 -5.441 -30.009 1.00 59.78 192 PRO A N 1
ATOM 1523 C CA . PRO A 1 192 ? 81.246 -4.012 -30.380 1.00 59.78 192 PRO A CA 1
ATOM 1524 C C . PRO A 1 192 ? 79.842 -3.416 -30.577 1.00 59.78 192 PRO A C 1
ATOM 1526 O O . PRO A 1 192 ? 78.907 -4.158 -30.947 1.00 59.78 192 PRO A O 1
#